Protein AF-A0A9P0YH44-F1 (afdb_monomer)

Secondary structure (DSSP, 8-state):
--HHHHHHHHHHHHHHHHHHHHHHHHTTHHHHHHHHHHTS-TT--SHHHHHHHHHHHHHHHHHHHSTT-HHHHHHHHHHHHHHHHHHHHHHHHS-HHHHHHHHHHHIIIIIIIHHHHHHHHHHH--HHHHHHHHHHHHHHHHHHTTHHHHHHHHHHHHHT--TTS-HHHHHHHHHHHHHHHHHHHHTT-HHHHHHHHHHHHHHHHHHHHHHHHHHHHHHHHHHHHS---------SSSTTSSSS------

Sequence (250 aa):
MNFLNAQLLAIIFGSLGNVVAFMVFLVPLSTFHKIYKRKSSEGFQFVPYVVALFSAQLLLYYGLIKTNAVLIISINAIGCVIEIAYIFVFWFYATKKEKVKLLAFVALLNVIAFGLVVVSTLFASRGAKRVVLVGWMCAVVNVLVFAAPLSIMRKVIKTKSVEFMPLDLSLCLILCATTWFLYGLCVNDKFIAVPNVVGFAFGIAQICLYLKYKESKKESDNDRKSPKGEKNEGLQICDQVASHDNSHNN

Structure (mmCIF, N/CA/C/O backbone):
data_AF-A0A9P0YH44-F1
#
_entry.id   AF-A0A9P0YH44-F1
#
loop_
_atom_site.group_PDB
_atom_site.id
_atom_site.type_symbol
_atom_site.label_atom_id
_atom_site.label_alt_id
_atom_site.label_comp_id
_atom_site.label_asym_id
_atom_site.label_entity_id
_atom_site.label_seq_id
_atom_site.pdbx_PDB_ins_code
_atom_site.Cartn_x
_atom_site.Cartn_y
_atom_site.Cartn_z
_atom_site.occupancy
_atom_site.B_iso_or_equiv
_atom_site.auth_seq_id
_atom_site.auth_comp_id
_atom_site.auth_asym_id
_atom_site.auth_atom_id
_atom_site.pdbx_PDB_model_num
ATOM 1 N N . MET A 1 1 ? 0.453 3.344 -32.010 1.00 56.22 1 MET A N 1
ATOM 2 C CA . MET A 1 1 ? 0.606 4.506 -31.104 1.00 56.22 1 MET A CA 1
ATOM 3 C C . MET A 1 1 ? 2.036 5.000 -31.205 1.00 56.22 1 MET A C 1
ATOM 5 O O . MET A 1 1 ? 2.938 4.194 -31.025 1.00 56.22 1 MET A O 1
ATOM 9 N N . ASN A 1 2 ? 2.250 6.280 -31.515 1.00 75.31 2 ASN A N 1
ATOM 10 C CA . ASN A 1 2 ? 3.597 6.857 -31.537 1.00 75.31 2 ASN A CA 1
ATOM 11 C C . ASN A 1 2 ? 4.196 6.821 -30.123 1.00 75.31 2 ASN A C 1
ATOM 13 O O . ASN A 1 2 ? 3.478 7.045 -29.148 1.00 75.31 2 ASN A O 1
ATOM 17 N N . PHE A 1 3 ? 5.497 6.550 -30.013 1.00 71.19 3 PHE A N 1
ATOM 18 C CA . PHE A 1 3 ? 6.222 6.448 -28.738 1.00 71.19 3 PHE A CA 1
ATOM 19 C C . PHE A 1 3 ? 5.986 7.660 -27.817 1.00 71.19 3 PHE A C 1
ATOM 21 O O . PHE A 1 3 ? 5.732 7.499 -26.625 1.00 71.19 3 PHE A O 1
ATOM 28 N N . LEU A 1 4 ? 5.945 8.863 -28.400 1.00 75.25 4 LEU A N 1
ATOM 29 C CA . LEU A 1 4 ? 5.662 10.119 -27.698 1.00 75.25 4 LEU A CA 1
ATOM 30 C C . LEU A 1 4 ? 4.276 10.132 -27.026 1.00 75.25 4 LEU A C 1
ATOM 32 O O . LEU A 1 4 ? 4.130 10.596 -25.897 1.00 75.25 4 LEU A O 1
ATOM 36 N N . ASN A 1 5 ? 3.265 9.557 -27.684 1.00 86.50 5 ASN A N 1
ATOM 37 C CA . ASN A 1 5 ? 1.901 9.501 -27.157 1.00 86.50 5 ASN A CA 1
ATOM 38 C C . ASN A 1 5 ? 1.808 8.532 -25.973 1.00 86.50 5 ASN A C 1
ATOM 40 O O . ASN A 1 5 ? 1.112 8.817 -25.005 1.00 86.50 5 ASN A O 1
ATOM 44 N N . ALA A 1 6 ? 2.525 7.404 -26.019 1.00 87.12 6 ALA A N 1
ATOM 45 C CA . ALA A 1 6 ? 2.557 6.449 -24.910 1.00 87.12 6 ALA A CA 1
ATOM 46 C C . ALA A 1 6 ? 3.229 7.044 -23.661 1.00 87.12 6 ALA A C 1
ATOM 48 O O . ALA A 1 6 ? 2.735 6.859 -22.551 1.00 87.12 6 ALA A O 1
ATOM 49 N N . GLN A 1 7 ? 4.310 7.809 -23.834 1.00 89.25 7 GLN A N 1
ATOM 50 C CA . GLN A 1 7 ? 4.971 8.506 -22.728 1.00 89.25 7 GLN A CA 1
ATOM 51 C C . GLN A 1 7 ? 4.095 9.607 -22.126 1.00 89.25 7 GLN A C 1
ATOM 53 O O . GLN A 1 7 ? 3.977 9.690 -20.904 1.00 89.25 7 GLN A O 1
ATOM 58 N N . LEU A 1 8 ? 3.436 10.416 -22.962 1.00 93.94 8 LEU A N 1
ATOM 59 C CA . LEU A 1 8 ? 2.507 11.441 -22.488 1.00 93.94 8 LEU A CA 1
ATOM 60 C C . LEU A 1 8 ? 1.353 10.818 -21.690 1.00 93.94 8 LEU A C 1
ATOM 62 O O . LEU A 1 8 ? 1.048 11.268 -20.588 1.00 93.94 8 LEU A O 1
ATOM 66 N N . LEU A 1 9 ? 0.756 9.741 -22.204 1.00 94.81 9 LEU A N 1
ATOM 67 C CA . LEU A 1 9 ? -0.301 9.010 -21.505 1.00 94.81 9 LEU A CA 1
ATOM 68 C C . LEU A 1 9 ? 0.198 8.393 -20.193 1.00 94.81 9 LEU A C 1
ATOM 70 O O . LEU A 1 9 ? -0.508 8.466 -19.191 1.00 94.81 9 LEU A O 1
ATOM 74 N N . ALA A 1 10 ? 1.423 7.859 -20.153 1.00 95.38 10 ALA A N 1
ATOM 75 C CA . ALA A 1 10 ? 2.027 7.382 -18.910 1.00 95.38 10 ALA A CA 1
ATOM 76 C C . ALA A 1 10 ? 2.156 8.505 -17.868 1.00 95.38 10 ALA A C 1
ATOM 78 O O . ALA A 1 10 ? 1.851 8.289 -16.697 1.00 95.38 10 ALA A O 1
ATOM 79 N N . ILE A 1 11 ? 2.555 9.714 -18.272 1.00 96.19 11 ILE A N 1
ATOM 80 C CA . ILE A 1 11 ? 2.639 10.863 -17.360 1.00 96.19 11 ILE A CA 1
ATOM 81 C C . ILE A 1 11 ? 1.248 11.256 -16.857 1.00 96.19 11 ILE A C 1
ATOM 83 O O . ILE A 1 11 ? 1.081 11.453 -15.655 1.00 96.19 11 ILE A O 1
ATOM 87 N N . ILE A 1 12 ? 0.247 11.317 -17.740 1.00 97.12 12 ILE A N 1
ATOM 88 C CA . ILE A 1 12 ? -1.134 11.671 -17.382 1.00 97.12 12 ILE A CA 1
ATOM 89 C C . ILE A 1 12 ? -1.707 10.652 -16.393 1.00 97.12 12 ILE A C 1
ATOM 91 O O . ILE A 1 12 ? -2.120 11.020 -15.292 1.00 97.12 12 ILE A O 1
ATOM 95 N N . PHE A 1 13 ? -1.698 9.365 -16.751 1.00 97.56 13 PHE A N 1
ATOM 96 C CA . PHE A 1 13 ? -2.275 8.316 -15.913 1.00 97.56 13 PHE A CA 1
ATOM 97 C C . PHE A 1 13 ? -1.490 8.102 -14.625 1.00 97.56 13 PHE A C 1
ATOM 99 O O . PHE A 1 13 ? -2.101 7.913 -13.579 1.00 97.56 13 PHE A O 1
ATOM 106 N N . GLY A 1 14 ? -0.158 8.177 -14.664 1.00 97.06 14 GLY A N 1
ATOM 107 C CA . GLY A 1 14 ? 0.657 8.042 -13.461 1.00 97.06 14 GLY A CA 1
ATOM 108 C C . GLY A 1 14 ? 0.503 9.234 -12.510 1.00 97.06 14 GLY A C 1
ATOM 109 O O . GLY A 1 14 ? 0.451 9.034 -11.298 1.00 97.06 14 GLY A O 1
ATOM 110 N N . SER A 1 15 ? 0.349 10.458 -13.029 1.00 97.94 15 SER A N 1
ATOM 111 C CA . SER A 1 15 ? 0.052 11.645 -12.209 1.00 97.94 15 SER A CA 1
ATOM 112 C C . SER A 1 15 ? -1.338 11.558 -11.583 1.00 97.94 15 SER A C 1
ATOM 114 O O . SER A 1 15 ? -1.487 11.756 -10.378 1.00 97.94 15 SER A O 1
ATOM 116 N N . LEU A 1 16 ? -2.353 11.187 -12.369 1.00 97.69 16 LEU A N 1
ATOM 117 C CA . LEU A 1 16 ? -3.707 10.985 -11.854 1.00 97.69 16 LEU A CA 1
ATOM 118 C C . LEU A 1 16 ? -3.742 9.854 -10.816 1.00 97.69 16 LEU A C 1
ATOM 120 O O . LEU A 1 16 ? -4.344 10.008 -9.755 1.00 97.69 16 LEU A O 1
ATOM 124 N N . GLY A 1 17 ? -3.030 8.757 -11.078 1.00 97.50 17 GLY A N 1
ATOM 125 C CA . GLY A 1 17 ? -2.868 7.644 -10.146 1.00 97.50 17 GLY A CA 1
ATOM 126 C C . GLY A 1 17 ? -2.193 8.057 -8.840 1.00 97.50 17 GLY A C 1
ATOM 127 O O . GLY A 1 17 ? -2.614 7.599 -7.782 1.00 97.50 17 GLY A O 1
ATOM 128 N N . ASN A 1 18 ? -1.209 8.963 -8.878 1.00 98.38 18 ASN A N 1
ATOM 129 C CA . ASN A 1 18 ? -0.604 9.549 -7.675 1.00 98.38 18 ASN A CA 1
ATOM 130 C C . ASN A 1 18 ? -1.632 10.354 -6.863 1.00 98.38 18 ASN A C 1
ATOM 132 O O . ASN A 1 18 ? -1.750 10.146 -5.657 1.00 98.38 18 ASN A O 1
ATOM 136 N N . VAL A 1 19 ? -2.403 11.235 -7.511 1.00 97.94 19 VAL A N 1
ATOM 137 C CA . VAL A 1 19 ? -3.420 12.064 -6.838 1.00 97.94 19 VAL A CA 1
ATOM 138 C C . VAL A 1 19 ? -4.487 11.195 -6.172 1.00 97.94 19 VAL A C 1
ATOM 140 O O . VAL A 1 19 ? -4.777 11.368 -4.989 1.00 97.94 19 VAL A O 1
ATOM 143 N N . VAL A 1 20 ? -5.051 10.231 -6.904 1.00 96.81 20 VAL A N 1
ATOM 144 C CA . VAL A 1 20 ? -6.114 9.367 -6.372 1.00 96.81 20 VAL A CA 1
ATOM 145 C C . VAL A 1 20 ? -5.575 8.446 -5.277 1.00 96.81 20 VAL A C 1
ATOM 147 O O . VAL A 1 20 ? -6.207 8.310 -4.232 1.00 96.81 20 VAL A O 1
ATOM 150 N N . ALA A 1 21 ? -4.393 7.850 -5.458 1.00 97.19 21 ALA A N 1
ATOM 151 C CA . ALA A 1 21 ? -3.782 7.014 -4.427 1.00 97.19 21 ALA A CA 1
ATOM 152 C C . ALA A 1 21 ? -3.468 7.810 -3.152 1.00 97.19 21 ALA A C 1
ATOM 154 O O . ALA A 1 21 ? -3.699 7.307 -2.056 1.00 97.19 21 ALA A O 1
ATOM 155 N N . PHE A 1 22 ? -3.021 9.064 -3.271 1.00 97.31 22 PHE A N 1
ATOM 156 C CA . PHE A 1 22 ? -2.830 9.944 -2.119 1.00 97.31 22 PHE A CA 1
ATOM 157 C C . PHE A 1 22 ? -4.141 10.159 -1.355 1.00 97.31 22 PHE A C 1
ATOM 159 O O . PHE A 1 22 ? -4.171 10.015 -0.136 1.00 97.31 22 PHE A O 1
ATOM 166 N N . MET A 1 23 ? -5.249 10.412 -2.059 1.00 95.00 23 MET A N 1
ATOM 167 C CA . MET A 1 23 ? -6.568 10.502 -1.423 1.00 95.00 23 MET A CA 1
ATOM 168 C C . MET A 1 23 ? -6.962 9.195 -0.724 1.00 95.00 23 MET A C 1
ATOM 170 O O . MET A 1 23 ? -7.480 9.241 0.390 1.00 95.00 23 MET A O 1
ATOM 174 N N . VAL A 1 24 ? -6.682 8.036 -1.332 1.00 93.88 24 VAL A N 1
ATOM 175 C CA . VAL A 1 24 ? -6.923 6.718 -0.716 1.00 93.88 24 VAL A CA 1
ATOM 176 C C . VAL A 1 24 ? -6.091 6.539 0.558 1.00 93.88 24 VAL A C 1
ATOM 178 O O . VAL A 1 24 ? -6.634 6.094 1.568 1.00 93.88 24 VAL A O 1
ATOM 181 N N . PHE A 1 25 ? -4.819 6.950 0.563 1.00 95.19 25 PHE A N 1
ATOM 182 C CA . PHE A 1 25 ? -3.981 6.935 1.767 1.00 95.19 25 PHE A CA 1
ATOM 183 C C . PHE A 1 25 ? -4.522 7.833 2.884 1.00 95.19 25 PHE A C 1
ATOM 185 O O . PHE A 1 25 ? -4.294 7.536 4.049 1.00 95.19 25 PHE A O 1
ATOM 192 N N . LEU A 1 26 ? -5.266 8.896 2.568 1.00 95.06 26 LEU A N 1
ATOM 193 C CA . LEU A 1 26 ? -5.875 9.776 3.571 1.00 95.06 26 LEU A CA 1
ATOM 194 C C . LEU A 1 26 ? -7.202 9.252 4.140 1.00 95.06 26 LEU A C 1
ATOM 196 O O . LEU A 1 26 ? -7.695 9.798 5.128 1.00 95.06 26 LEU A O 1
ATOM 200 N N . VAL A 1 27 ? -7.788 8.192 3.578 1.00 92.38 27 VAL A N 1
ATOM 201 C CA . VAL A 1 27 ? -9.069 7.626 4.048 1.00 92.38 27 VAL A CA 1
ATOM 202 C C . VAL A 1 27 ? -9.047 7.280 5.549 1.00 92.38 27 VAL A C 1
ATOM 204 O O . VAL A 1 27 ? -9.990 7.653 6.262 1.00 92.38 27 VAL A O 1
ATOM 207 N N . PRO A 1 28 ? -7.990 6.644 6.098 1.00 92.88 28 PRO A N 1
ATOM 208 C CA . PRO A 1 28 ? -7.917 6.334 7.524 1.00 92.88 28 PRO A CA 1
ATOM 209 C C . PRO A 1 28 ? -7.729 7.551 8.435 1.00 92.88 28 PRO A C 1
ATOM 211 O O . PRO A 1 28 ? -7.843 7.407 9.654 1.00 92.88 28 PRO A O 1
ATOM 214 N N . LEU A 1 29 ? -7.487 8.755 7.900 1.00 93.81 29 LEU A N 1
ATOM 215 C CA . LEU A 1 29 ? -7.274 9.962 8.705 1.00 93.81 29 LEU A CA 1
ATOM 216 C C . LEU A 1 29 ? -8.447 10.227 9.656 1.00 93.81 29 LEU A C 1
ATOM 218 O O . LEU A 1 29 ? -8.240 10.598 10.810 1.00 93.81 29 LEU A O 1
ATOM 222 N N . SER A 1 30 ? -9.678 9.970 9.209 1.00 91.50 30 SER A N 1
ATOM 223 C CA . SER A 1 30 ? -10.878 10.097 10.045 1.00 91.50 30 SER A CA 1
ATOM 224 C C . SER A 1 30 ? -10.863 9.142 11.250 1.00 91.50 30 SER A C 1
ATOM 226 O O . SER A 1 30 ? -11.241 9.531 12.358 1.00 91.50 30 SER A O 1
ATOM 228 N N . THR A 1 31 ? -10.371 7.915 11.062 1.00 92.44 31 THR A N 1
ATOM 229 C CA . THR A 1 31 ? -10.174 6.913 12.118 1.00 92.44 31 THR A CA 1
ATOM 230 C C . THR A 1 31 ? -9.079 7.348 13.086 1.00 92.44 31 THR A C 1
ATOM 232 O O . THR A 1 31 ? -9.286 7.352 14.299 1.00 92.44 31 THR A O 1
ATOM 235 N N . PHE A 1 32 ? -7.934 7.797 12.576 1.00 94.12 32 PHE A N 1
ATOM 236 C CA . PHE A 1 32 ? -6.818 8.235 13.416 1.00 94.12 32 PHE A CA 1
ATOM 237 C C . PHE A 1 32 ? -7.094 9.521 14.182 1.00 94.12 32 PHE A C 1
ATOM 239 O O . PHE A 1 32 ? -6.658 9.670 15.323 1.00 94.12 32 PHE A O 1
ATOM 246 N N . HIS A 1 33 ? -7.893 10.417 13.613 1.00 93.56 33 HIS A N 1
ATOM 247 C CA . HIS A 1 33 ? -8.388 11.582 14.326 1.00 93.56 33 HIS A CA 1
ATOM 248 C C . HIS A 1 33 ? -9.268 11.183 15.526 1.00 93.56 33 HIS A C 1
ATOM 250 O O . HIS A 1 33 ? -9.157 11.791 16.593 1.00 93.56 33 HIS A O 1
ATOM 256 N N . LYS A 1 34 ? -10.086 10.122 15.408 1.00 93.25 34 LYS A N 1
ATOM 257 C CA . LYS A 1 34 ? -10.841 9.565 16.548 1.00 93.25 34 LYS A CA 1
ATOM 258 C C . LYS A 1 34 ? -9.909 8.983 17.610 1.00 93.25 34 LYS A C 1
ATOM 260 O O . LYS A 1 34 ? -10.072 9.331 18.776 1.00 93.25 34 LYS A O 1
ATOM 265 N N . ILE A 1 35 ? -8.911 8.186 17.215 1.00 94.38 35 ILE A N 1
ATOM 266 C CA . ILE A 1 35 ? -7.890 7.636 18.131 1.00 94.38 35 ILE A CA 1
ATOM 267 C C . ILE A 1 35 ? -7.197 8.770 18.901 1.00 94.38 35 ILE A C 1
ATOM 269 O O . ILE A 1 35 ? -7.116 8.744 20.129 1.00 94.38 35 ILE A O 1
ATOM 273 N N . TYR A 1 36 ? -6.770 9.819 18.192 1.00 93.62 36 TYR A N 1
ATOM 274 C CA . TYR A 1 36 ? -6.119 10.981 18.792 1.00 93.62 36 TYR A CA 1
ATOM 275 C C . TYR A 1 36 ? -7.018 11.728 19.786 1.00 93.62 36 TYR A C 1
ATOM 277 O O . TYR A 1 36 ? -6.547 12.115 20.859 1.00 93.62 36 TYR A O 1
ATOM 285 N N . LYS A 1 37 ? -8.297 11.948 19.446 1.00 94.75 37 LYS A N 1
ATOM 286 C CA . LYS A 1 37 ? -9.254 12.640 20.324 1.00 94.75 37 LYS A CA 1
ATOM 287 C C . LYS A 1 37 ? -9.627 11.814 21.552 1.00 94.75 37 LYS A C 1
ATOM 289 O O . LYS A 1 37 ? -9.760 12.376 22.632 1.00 94.75 37 LYS A O 1
ATOM 294 N N . ARG A 1 38 ? -9.798 10.501 21.392 1.00 93.12 38 ARG A N 1
ATOM 295 C CA . ARG A 1 38 ? -10.188 9.583 22.474 1.00 93.12 38 ARG A CA 1
ATOM 296 C C . ARG A 1 38 ? -9.016 9.124 23.332 1.00 93.12 38 ARG A C 1
ATOM 298 O O . ARG A 1 38 ? -9.245 8.573 24.400 1.00 93.12 38 ARG A O 1
ATOM 305 N N . LYS A 1 39 ? -7.778 9.366 22.886 1.00 93.12 39 LYS A N 1
ATOM 306 C CA . LYS A 1 39 ? -6.546 8.945 23.571 1.00 93.12 39 LYS A CA 1
ATOM 307 C C . LYS A 1 39 ? -6.500 7.427 23.813 1.00 93.12 39 LYS A C 1
ATOM 309 O O . LYS A 1 39 ? -5.904 6.968 24.780 1.00 93.12 39 LYS A O 1
ATOM 314 N N . SER A 1 40 ? -7.129 6.665 22.920 1.00 91.12 40 SER A N 1
ATOM 315 C CA . SER A 1 40 ? -7.299 5.213 22.996 1.00 91.12 40 SER A CA 1
ATOM 316 C C . SER A 1 40 ? -7.373 4.630 21.586 1.00 91.12 40 SER A C 1
ATOM 318 O O . SER A 1 40 ? -7.879 5.282 20.670 1.00 91.12 40 SER A O 1
ATOM 320 N N . SER A 1 41 ? -6.893 3.398 21.408 1.00 85.69 41 SER A N 1
ATOM 321 C CA . SER A 1 41 ? -7.027 2.641 20.158 1.00 85.69 41 SER A CA 1
ATOM 322 C C . SER A 1 41 ? -8.476 2.259 19.835 1.00 85.69 41 SER A C 1
ATOM 324 O O . SER A 1 41 ? -8.733 1.880 18.699 1.00 85.69 41 SER A O 1
ATOM 326 N N . GLU A 1 42 ? -9.420 2.355 20.784 1.00 83.06 42 GLU A N 1
ATOM 327 C CA . GLU A 1 42 ? -10.865 2.094 20.589 1.00 83.06 42 GLU A CA 1
ATOM 328 C C . GLU A 1 42 ? -11.174 0.728 19.923 1.00 83.06 42 GLU A C 1
ATOM 330 O O . GLU A 1 42 ? -12.203 0.548 19.276 1.00 83.06 42 GLU A O 1
ATOM 335 N N . GLY A 1 43 ? -10.266 -0.250 20.035 1.00 83.62 43 GLY A N 1
ATOM 336 C CA . GLY A 1 43 ? -10.384 -1.549 19.360 1.00 83.62 43 GLY A CA 1
ATOM 337 C C . GLY A 1 43 ? -10.139 -1.522 17.841 1.00 83.62 43 GLY A C 1
ATOM 338 O O . GLY A 1 43 ? -10.298 -2.554 17.176 1.00 83.62 43 GLY A O 1
ATOM 339 N N . PHE A 1 44 ? -9.727 -0.381 17.273 1.00 89.44 44 PHE A N 1
ATOM 340 C CA . PHE A 1 44 ? -9.278 -0.300 15.883 1.00 89.44 44 PHE A CA 1
ATOM 341 C C . PHE A 1 44 ? -8.080 -1.226 15.647 1.00 89.44 44 PHE A C 1
ATOM 343 O O . PHE A 1 44 ? -7.231 -1.436 16.510 1.00 89.44 44 PHE A O 1
ATOM 350 N N . GLN A 1 45 ? -8.010 -1.796 14.447 1.00 91.50 45 GLN A N 1
ATOM 351 C CA . GLN A 1 45 ? -6.969 -2.754 14.086 1.00 91.50 45 GLN A CA 1
ATOM 352 C C . GLN A 1 45 ? -5.782 -2.038 13.444 1.00 91.50 45 GLN A C 1
ATOM 354 O O . GLN A 1 45 ? -5.971 -1.240 12.530 1.00 91.50 45 GLN A O 1
ATOM 359 N N . PHE A 1 46 ? -4.560 -2.367 13.870 1.00 94.50 46 PHE A N 1
ATOM 360 C CA . PHE A 1 46 ? -3.338 -1.809 13.278 1.00 94.50 46 PHE A CA 1
ATOM 361 C C . PHE A 1 46 ? -2.860 -2.560 12.024 1.00 94.50 46 PHE A C 1
ATOM 363 O O . PHE A 1 46 ? -2.068 -2.034 11.247 1.00 94.50 46 PHE A O 1
ATOM 370 N N . VAL A 1 47 ? -3.311 -3.807 11.842 1.00 95.56 47 VAL A N 1
ATOM 371 C CA . VAL A 1 47 ? -2.823 -4.725 10.798 1.00 95.56 47 VAL A CA 1
ATOM 372 C C . VAL A 1 47 ? -2.904 -4.133 9.383 1.00 95.56 47 VAL A C 1
ATOM 374 O O . VAL A 1 47 ? -1.915 -4.268 8.663 1.00 95.56 47 VAL A O 1
ATOM 377 N N . PRO A 1 48 ? -3.992 -3.444 8.970 1.00 94.31 48 PRO A N 1
ATOM 378 C CA . PRO A 1 48 ? -4.069 -2.855 7.633 1.00 94.31 48 PRO A CA 1
ATOM 379 C C . PRO A 1 48 ? -2.922 -1.884 7.329 1.00 94.31 48 PRO A C 1
ATOM 381 O O . PRO A 1 48 ? -2.379 -1.933 6.233 1.00 94.31 48 PRO A O 1
ATOM 384 N N . TYR A 1 49 ? -2.502 -1.080 8.310 1.00 96.62 49 TYR A N 1
ATOM 385 C CA . TYR A 1 49 ? -1.446 -0.072 8.146 1.00 96.62 49 TYR A CA 1
ATOM 386 C C . TYR A 1 49 ? -0.055 -0.708 8.054 1.00 96.62 49 TYR A C 1
ATOM 388 O O . TYR A 1 49 ? 0.774 -0.321 7.238 1.00 96.62 49 TYR A O 1
ATOM 396 N N . VAL A 1 50 ? 0.190 -1.762 8.841 1.00 98.12 50 VAL A N 1
ATOM 397 C CA . VAL A 1 50 ? 1.447 -2.531 8.785 1.00 98.12 50 VAL A CA 1
ATOM 398 C C . VAL A 1 50 ? 1.597 -3.256 7.444 1.00 98.12 50 VAL A C 1
ATOM 400 O O . VAL A 1 50 ? 2.701 -3.322 6.906 1.00 98.12 50 VAL A O 1
ATOM 403 N N . VAL A 1 51 ? 0.501 -3.800 6.907 1.00 97.38 51 VAL A N 1
ATOM 404 C CA . VAL A 1 51 ? 0.481 -4.474 5.600 1.00 97.38 51 VA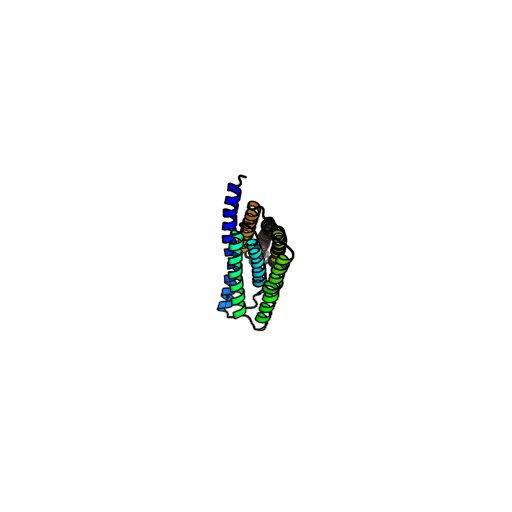L A CA 1
ATOM 405 C C . VAL A 1 51 ? 0.594 -3.464 4.455 1.00 97.38 51 VAL A C 1
ATOM 407 O O . VAL A 1 51 ? 1.331 -3.714 3.503 1.00 97.38 51 VAL A O 1
ATOM 410 N N . ALA A 1 52 ? -0.086 -2.318 4.549 1.00 96.94 52 ALA A N 1
ATOM 411 C CA . ALA A 1 52 ? 0.014 -1.241 3.568 1.00 96.94 52 ALA A CA 1
ATOM 412 C C . ALA A 1 52 ? 1.439 -0.671 3.496 1.00 96.94 52 ALA A C 1
ATOM 414 O O . ALA A 1 52 ? 1.969 -0.527 2.395 1.00 96.94 52 ALA A O 1
ATOM 415 N N . LEU A 1 53 ? 2.095 -0.454 4.645 1.00 98.44 53 LEU A N 1
ATOM 416 C CA . LEU A 1 53 ? 3.503 -0.053 4.697 1.00 98.44 53 LEU A CA 1
ATOM 417 C C . LEU A 1 53 ? 4.402 -1.072 3.989 1.00 98.44 53 LEU A C 1
ATOM 419 O O . LEU A 1 53 ? 5.215 -0.684 3.156 1.00 98.44 53 LEU A O 1
ATOM 423 N N . PHE A 1 54 ? 4.214 -2.368 4.249 1.00 98.50 54 PHE A N 1
ATOM 424 C CA . PHE A 1 54 ? 5.016 -3.420 3.620 1.00 98.50 54 PHE A CA 1
ATOM 425 C C . PHE A 1 54 ? 4.828 -3.445 2.096 1.00 98.50 54 PHE A C 1
ATOM 427 O O . PHE A 1 54 ? 5.795 -3.546 1.338 1.00 98.50 54 PHE A O 1
ATOM 434 N N . SER A 1 55 ? 3.584 -3.295 1.634 1.00 97.94 55 SER A N 1
ATOM 435 C CA . SER A 1 55 ? 3.258 -3.193 0.209 1.00 97.94 55 SER A CA 1
ATOM 436 C C . SER A 1 55 ? 3.923 -1.972 -0.438 1.00 97.94 55 SER A C 1
ATOM 438 O O . SER A 1 55 ? 4.531 -2.090 -1.504 1.00 97.94 55 SER A O 1
ATOM 440 N N . ALA A 1 56 ? 3.866 -0.814 0.228 1.00 98.31 56 ALA A N 1
ATOM 441 C CA . ALA A 1 56 ? 4.492 0.420 -0.238 1.00 98.31 56 ALA A CA 1
ATOM 442 C C . ALA A 1 56 ? 6.026 0.316 -0.257 1.00 98.31 56 ALA A C 1
ATOM 444 O O . ALA A 1 56 ? 6.651 0.726 -1.232 1.00 98.31 56 ALA A O 1
ATOM 445 N N . GLN A 1 57 ? 6.648 -0.301 0.752 1.00 98.56 57 GLN A N 1
ATOM 446 C CA . GLN A 1 57 ? 8.092 -0.559 0.785 1.00 98.56 57 GLN A CA 1
ATOM 447 C C . GLN A 1 57 ? 8.545 -1.439 -0.386 1.00 98.56 57 GLN A C 1
ATOM 449 O O . GLN A 1 57 ? 9.554 -1.139 -1.026 1.00 98.56 57 GLN A O 1
ATOM 454 N N . LEU A 1 58 ? 7.800 -2.504 -0.702 1.00 98.44 58 LEU A N 1
ATOM 455 C CA . LEU A 1 58 ? 8.104 -3.378 -1.836 1.00 98.44 58 LEU A CA 1
ATOM 456 C C . LEU A 1 58 ? 7.991 -2.644 -3.174 1.00 98.44 58 LEU A C 1
ATOM 458 O O . LEU A 1 58 ? 8.905 -2.737 -3.993 1.00 98.44 58 LEU A O 1
ATOM 462 N N . LEU A 1 59 ? 6.920 -1.877 -3.388 1.00 98.31 59 LEU A N 1
ATOM 463 C CA . LEU A 1 59 ? 6.745 -1.084 -4.608 1.00 98.31 59 LEU A CA 1
ATOM 464 C C . LEU A 1 59 ? 7.761 0.061 -4.719 1.00 98.31 59 LEU A C 1
ATOM 466 O O . LEU A 1 59 ? 8.217 0.370 -5.820 1.00 98.31 59 LEU A O 1
ATOM 470 N N . LEU A 1 60 ? 8.158 0.660 -3.595 1.00 98.44 60 LEU A N 1
ATOM 471 C CA . LEU A 1 60 ? 9.232 1.646 -3.547 1.00 98.44 60 LEU A CA 1
ATOM 472 C C . LEU A 1 60 ? 10.566 1.002 -3.930 1.00 98.44 60 LEU A C 1
ATOM 474 O O . LEU A 1 60 ? 11.271 1.528 -4.788 1.00 98.44 60 LEU A O 1
ATOM 478 N N . TYR A 1 61 ? 10.890 -0.163 -3.362 1.00 98.44 61 TYR A N 1
ATOM 479 C CA . TYR A 1 61 ? 12.084 -0.918 -3.734 1.00 98.44 61 TYR A CA 1
ATOM 480 C C . TYR A 1 61 ? 12.071 -1.289 -5.220 1.00 98.44 61 TYR A C 1
ATOM 482 O O . TYR A 1 61 ? 13.053 -1.037 -5.917 1.00 98.44 61 TYR A O 1
ATOM 490 N N . TYR A 1 62 ? 10.945 -1.807 -5.719 1.00 98.38 62 TYR A N 1
ATOM 491 C CA . TYR A 1 62 ? 10.727 -2.101 -7.133 1.00 98.38 62 TYR A CA 1
ATOM 492 C C . TYR A 1 62 ? 10.984 -0.879 -8.020 1.00 98.38 62 TYR A C 1
ATOM 494 O O . TYR A 1 62 ? 11.737 -0.972 -8.988 1.00 98.38 62 TYR A O 1
ATOM 502 N N . GLY A 1 63 ? 10.405 0.271 -7.665 1.00 97.62 63 GLY A N 1
ATOM 503 C CA . GLY A 1 63 ? 10.605 1.530 -8.371 1.00 97.62 63 GLY A CA 1
ATOM 504 C C . GLY A 1 63 ? 12.068 1.971 -8.371 1.00 97.62 63 GLY A C 1
ATOM 505 O O . GLY A 1 63 ? 12.584 2.333 -9.419 1.00 97.62 63 GLY A O 1
ATOM 506 N N . LEU A 1 64 ? 12.765 1.877 -7.236 1.00 97.12 64 LEU A N 1
ATOM 507 C CA . LEU A 1 64 ? 14.172 2.281 -7.111 1.00 97.12 64 LEU A CA 1
ATOM 508 C C . LEU A 1 64 ? 15.125 1.427 -7.956 1.00 97.12 64 LEU A C 1
ATOM 510 O O . LEU A 1 64 ? 16.119 1.937 -8.468 1.00 97.12 64 LEU A O 1
ATOM 514 N N . ILE A 1 65 ? 14.851 0.128 -8.104 1.00 96.50 65 ILE A N 1
ATOM 515 C CA . ILE A 1 65 ? 15.683 -0.754 -8.939 1.00 96.50 65 ILE A CA 1
ATOM 516 C C . ILE A 1 65 ? 15.277 -0.740 -10.416 1.00 96.50 65 ILE A C 1
ATOM 518 O O . ILE A 1 65 ? 16.046 -1.214 -11.257 1.00 96.50 65 ILE A O 1
ATOM 522 N N . LYS A 1 66 ? 14.075 -0.250 -10.733 1.00 94.00 66 LYS A N 1
ATOM 523 C CA . LYS A 1 66 ? 13.559 -0.098 -12.093 1.00 94.00 66 LYS A CA 1
ATOM 524 C C . LYS A 1 66 ? 13.991 1.258 -12.659 1.00 94.00 66 LYS A C 1
ATOM 526 O O . LYS A 1 66 ? 13.878 2.297 -12.023 1.00 94.00 66 LYS A O 1
ATOM 531 N N . THR A 1 67 ? 14.443 1.275 -13.906 1.00 89.06 67 THR A N 1
ATOM 532 C CA . THR A 1 67 ? 14.752 2.524 -14.619 1.00 89.06 67 THR A CA 1
ATOM 533 C C . THR A 1 67 ? 13.476 3.322 -14.909 1.00 89.06 67 THR A C 1
ATOM 535 O O . THR A 1 67 ? 12.486 2.740 -15.356 1.00 89.06 67 THR A O 1
ATOM 538 N N . ASN A 1 68 ? 13.516 4.649 -14.744 1.00 89.31 68 ASN A N 1
ATOM 539 C CA . ASN A 1 68 ? 12.439 5.586 -15.115 1.00 89.31 68 ASN A CA 1
ATOM 540 C C . ASN A 1 68 ? 11.085 5.343 -14.414 1.00 89.31 68 ASN A C 1
ATOM 542 O O . ASN A 1 68 ? 10.025 5.468 -15.023 1.00 89.31 68 ASN A O 1
ATOM 546 N N . ALA A 1 69 ? 11.109 5.019 -13.120 1.00 94.81 69 ALA A N 1
ATOM 547 C CA . ALA A 1 69 ? 9.923 4.674 -12.330 1.00 94.81 69 ALA A CA 1
ATOM 548 C C . ALA A 1 69 ? 9.479 5.774 -11.342 1.00 94.81 69 ALA A C 1
ATOM 550 O O . ALA A 1 69 ? 8.872 5.471 -10.317 1.00 94.81 69 ALA A O 1
ATOM 551 N N . VAL A 1 70 ? 9.780 7.049 -11.624 1.00 96.75 70 VAL A N 1
ATOM 552 C CA . VAL A 1 70 ? 9.590 8.175 -10.681 1.00 96.75 70 VAL A CA 1
ATOM 553 C C . VAL A 1 70 ? 8.170 8.242 -10.115 1.00 96.75 70 VAL A C 1
ATOM 555 O O . VAL A 1 70 ? 8.020 8.432 -8.916 1.00 96.75 70 VAL A O 1
ATOM 558 N N . LEU A 1 71 ? 7.139 8.013 -10.937 1.00 97.69 71 LEU A N 1
ATOM 559 C CA . LEU A 1 71 ? 5.739 8.066 -10.492 1.00 97.69 71 LEU A CA 1
ATOM 560 C C . LEU A 1 71 ? 5.371 6.928 -9.526 1.00 97.69 71 LEU A C 1
ATOM 562 O O . LEU A 1 71 ? 4.537 7.126 -8.647 1.00 97.69 71 LEU A O 1
ATOM 566 N N . ILE A 1 72 ? 5.992 5.750 -9.665 1.00 97.94 72 ILE A N 1
ATOM 567 C CA . ILE A 1 72 ? 5.841 4.640 -8.710 1.00 97.94 72 ILE A CA 1
ATOM 568 C C . ILE A 1 72 ? 6.586 4.982 -7.415 1.00 97.94 72 ILE A C 1
ATOM 570 O O . ILE A 1 72 ? 6.053 4.781 -6.325 1.00 97.94 72 ILE A O 1
ATOM 574 N N . ILE A 1 73 ? 7.809 5.510 -7.529 1.00 98.44 73 ILE A N 1
ATOM 575 C CA . ILE A 1 73 ? 8.637 5.901 -6.382 1.00 98.44 73 ILE A CA 1
ATOM 576 C C . ILE A 1 73 ? 7.922 6.974 -5.554 1.00 98.44 73 ILE A C 1
ATOM 578 O O . ILE A 1 73 ? 7.814 6.818 -4.341 1.00 98.44 73 ILE A O 1
ATOM 582 N N . SER A 1 74 ? 7.402 8.028 -6.188 1.00 98.25 74 SER A N 1
ATOM 583 C CA . SER A 1 74 ? 6.784 9.167 -5.503 1.00 98.25 74 SER A CA 1
ATOM 584 C C . SER A 1 74 ? 5.609 8.744 -4.631 1.00 98.25 74 SER A C 1
ATOM 586 O O . SER A 1 74 ? 5.605 9.026 -3.433 1.00 98.25 74 SER A O 1
ATOM 588 N N . ILE A 1 75 ? 4.641 8.015 -5.195 1.00 98.31 75 ILE A N 1
ATOM 589 C CA . ILE A 1 75 ? 3.436 7.648 -4.450 1.00 98.31 75 ILE A CA 1
ATOM 590 C C . ILE A 1 75 ? 3.737 6.684 -3.305 1.00 98.31 75 ILE A C 1
ATOM 592 O O . ILE A 1 75 ? 3.157 6.809 -2.232 1.00 98.31 75 ILE A O 1
ATOM 596 N N . ASN A 1 76 ? 4.659 5.739 -3.507 1.00 98.44 76 ASN A N 1
ATOM 597 C CA . ASN A 1 76 ? 4.977 4.742 -2.488 1.00 98.44 76 ASN A CA 1
ATOM 598 C C . ASN A 1 76 ? 5.883 5.320 -1.400 1.00 98.44 76 ASN A C 1
ATOM 600 O O . ASN A 1 76 ? 5.740 4.945 -0.242 1.00 98.44 76 ASN A O 1
ATOM 604 N N . ALA A 1 77 ? 6.752 6.282 -1.724 1.00 98.69 77 ALA A N 1
ATOM 605 C CA . ALA A 1 77 ? 7.482 7.047 -0.717 1.00 98.69 77 ALA A CA 1
ATOM 606 C C . ALA A 1 77 ? 6.520 7.855 0.170 1.00 98.69 77 ALA A C 1
ATOM 608 O O . ALA A 1 77 ? 6.622 7.793 1.395 1.00 98.69 77 ALA A O 1
ATOM 609 N N . ILE A 1 78 ? 5.544 8.548 -0.431 1.00 98.44 78 ILE A N 1
ATOM 610 C CA . ILE A 1 78 ? 4.491 9.261 0.309 1.00 98.44 78 ILE A CA 1
ATOM 611 C C . ILE A 1 78 ? 3.668 8.280 1.155 1.00 98.44 78 ILE A C 1
ATOM 613 O O . ILE A 1 78 ? 3.459 8.524 2.342 1.00 98.44 78 ILE A O 1
ATOM 617 N N . GLY A 1 79 ? 3.253 7.153 0.574 1.00 98.25 79 GLY A N 1
ATOM 618 C CA . GLY A 1 79 ? 2.521 6.095 1.268 1.00 98.25 79 GLY A CA 1
ATOM 619 C C . GLY A 1 79 ? 3.276 5.571 2.488 1.00 98.25 79 GLY A C 1
ATOM 620 O O . GLY A 1 79 ? 2.714 5.526 3.577 1.00 98.25 79 GLY A O 1
ATOM 621 N N . CYS A 1 80 ? 4.573 5.277 2.353 1.00 98.69 80 CYS A N 1
ATOM 622 C CA . CYS A 1 80 ? 5.417 4.884 3.480 1.00 98.69 80 CYS A CA 1
ATOM 623 C C . CYS A 1 80 ? 5.398 5.927 4.605 1.00 98.69 80 CYS A C 1
ATOM 625 O O . CYS A 1 80 ? 5.234 5.564 5.766 1.00 98.69 80 CYS A O 1
ATOM 627 N N . VAL A 1 81 ? 5.534 7.217 4.281 1.00 98.69 81 VAL A N 1
ATOM 628 C CA . VAL A 1 81 ? 5.502 8.296 5.283 1.00 98.69 81 VAL A CA 1
ATOM 629 C C . VAL A 1 81 ? 4.147 8.353 5.996 1.00 98.69 81 VAL A C 1
ATOM 631 O O . VAL A 1 81 ? 4.110 8.431 7.225 1.00 98.69 81 VAL A O 1
ATOM 634 N N . ILE A 1 82 ? 3.041 8.274 5.251 1.00 98.44 82 ILE A N 1
ATOM 635 C CA . ILE A 1 82 ? 1.683 8.309 5.814 1.00 98.44 82 ILE A CA 1
ATOM 636 C C . ILE A 1 82 ? 1.431 7.093 6.715 1.00 98.44 82 ILE A C 1
ATOM 638 O O . ILE A 1 82 ? 0.982 7.254 7.850 1.00 98.44 82 ILE A O 1
ATOM 642 N N . GLU A 1 83 ? 1.762 5.887 6.256 1.00 98.25 83 GLU A N 1
ATOM 643 C CA . GLU A 1 83 ? 1.537 4.658 7.024 1.00 98.25 83 GLU A CA 1
ATOM 644 C C . GLU A 1 83 ? 2.422 4.592 8.276 1.00 98.25 83 GLU A C 1
ATOM 646 O O . GLU A 1 83 ? 1.960 4.177 9.341 1.00 98.25 83 GLU A O 1
ATOM 651 N N . ILE A 1 84 ? 3.668 5.078 8.207 1.00 98.56 84 ILE A N 1
ATOM 652 C CA . ILE A 1 84 ? 4.525 5.236 9.391 1.00 98.56 84 ILE A CA 1
ATOM 653 C C . ILE A 1 84 ? 3.886 6.207 10.389 1.00 98.56 84 ILE A C 1
ATOM 655 O O . ILE A 1 84 ? 3.855 5.914 11.586 1.00 98.56 84 ILE A O 1
ATOM 659 N N . ALA A 1 85 ? 3.338 7.334 9.924 1.00 98.25 85 ALA A N 1
ATOM 660 C CA . ALA A 1 85 ? 2.655 8.287 10.794 1.00 98.25 85 ALA A CA 1
ATOM 661 C C . ALA A 1 85 ? 1.423 7.657 11.473 1.00 98.25 85 ALA A C 1
ATOM 663 O O . ALA A 1 85 ? 1.238 7.811 12.682 1.00 98.25 85 ALA A O 1
ATOM 664 N N . TYR A 1 86 ? 0.618 6.888 10.739 1.00 98.00 86 TYR A N 1
ATOM 665 C CA . TYR A 1 86 ? -0.507 6.130 11.293 1.00 98.00 86 TYR A CA 1
ATOM 666 C C . TYR A 1 86 ? -0.068 5.101 12.332 1.00 98.00 86 TYR A C 1
ATOM 668 O O . TYR A 1 86 ? -0.596 5.078 13.447 1.00 98.00 86 TYR A O 1
ATOM 676 N N . ILE A 1 87 ? 0.944 4.295 12.023 1.00 98.06 87 ILE A N 1
ATOM 677 C CA . ILE A 1 87 ? 1.509 3.321 12.961 1.00 98.06 87 ILE A CA 1
ATOM 678 C C . ILE A 1 87 ? 2.015 4.016 14.230 1.00 98.06 87 ILE A C 1
ATOM 680 O O . ILE A 1 87 ? 1.752 3.535 15.333 1.00 98.06 87 ILE A O 1
ATOM 684 N N . PHE A 1 88 ? 2.684 5.162 14.097 1.00 97.50 88 PHE A N 1
ATOM 685 C CA . PHE A 1 88 ? 3.191 5.930 15.230 1.00 97.50 88 PHE A CA 1
ATOM 686 C C . PHE A 1 88 ? 2.063 6.460 16.123 1.00 97.50 88 PHE A C 1
ATOM 688 O O . PHE A 1 88 ? 2.095 6.269 17.342 1.00 97.50 88 PHE A O 1
ATOM 695 N N . VAL A 1 89 ? 1.025 7.062 15.533 1.00 96.62 89 VAL A N 1
ATOM 696 C CA . VAL A 1 89 ? -0.148 7.537 16.285 1.00 96.62 89 VAL A CA 1
ATOM 697 C C . VAL A 1 89 ? -0.856 6.370 16.977 1.00 96.62 89 VAL A C 1
ATOM 699 O O . VAL A 1 89 ? -1.188 6.483 18.159 1.00 96.62 89 VAL A O 1
ATOM 702 N N . PHE A 1 90 ? -1.047 5.234 16.293 1.00 96.56 90 PHE A N 1
ATOM 703 C CA . PHE A 1 90 ? -1.631 4.036 16.905 1.00 96.56 90 PHE A CA 1
ATOM 704 C C . PHE A 1 90 ? -0.798 3.585 18.103 1.00 96.56 90 PHE A C 1
ATOM 706 O O . PHE A 1 90 ? -1.322 3.404 19.199 1.00 96.56 90 PHE A O 1
ATOM 713 N N . TRP A 1 91 ? 0.513 3.433 17.909 1.00 96.62 91 TRP A N 1
ATOM 714 C CA . TRP A 1 91 ? 1.433 2.982 18.944 1.00 96.62 91 TRP A CA 1
ATOM 715 C C . TRP A 1 91 ? 1.417 3.895 20.169 1.00 96.62 91 TRP A C 1
ATOM 717 O O . TRP A 1 91 ? 1.497 3.407 21.296 1.00 96.62 91 TRP A O 1
ATOM 727 N N . PHE A 1 92 ? 1.279 5.208 19.987 1.00 96.31 92 PHE A N 1
ATOM 728 C CA . PHE A 1 92 ? 1.238 6.146 21.102 1.00 96.31 92 PHE A CA 1
ATOM 729 C C . PHE A 1 92 ? 0.013 5.909 22.004 1.00 96.31 92 PHE A C 1
ATOM 731 O O . PHE A 1 92 ? 0.171 5.798 23.223 1.00 96.31 92 PHE A O 1
ATOM 738 N N . TYR A 1 93 ? -1.172 5.731 21.411 1.00 95.94 93 TYR A N 1
ATOM 739 C CA . TYR A 1 93 ? -2.455 5.631 22.126 1.00 95.94 93 TYR A CA 1
ATOM 740 C C . TYR A 1 93 ? -2.946 4.203 22.416 1.00 95.94 93 TYR A C 1
ATOM 742 O O . TYR A 1 93 ? -3.932 4.028 23.127 1.00 95.94 93 TYR A O 1
ATOM 750 N N . ALA A 1 94 ? -2.284 3.176 21.886 1.00 94.94 94 ALA A N 1
ATOM 751 C CA 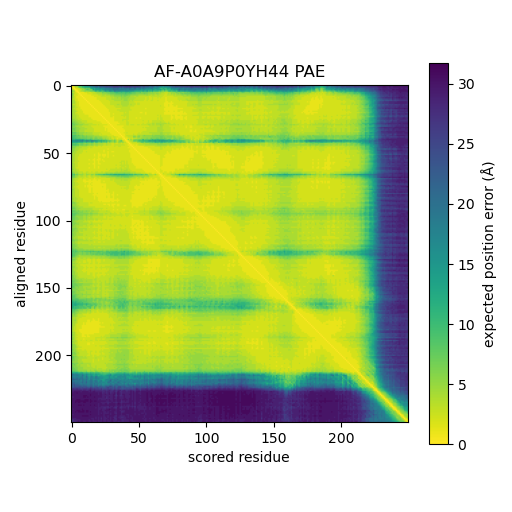. ALA A 1 94 ? -2.668 1.784 22.101 1.00 94.94 94 ALA A CA 1
ATOM 752 C C . ALA A 1 94 ? -2.353 1.274 23.519 1.00 94.94 94 ALA A C 1
ATOM 754 O O . ALA A 1 94 ? -1.479 1.786 24.225 1.00 94.94 94 ALA A O 1
ATOM 755 N N . THR A 1 95 ? -3.018 0.197 23.935 1.00 94.94 95 THR A N 1
ATOM 756 C CA . THR A 1 95 ? -2.710 -0.488 25.200 1.00 94.94 95 THR A CA 1
ATOM 757 C C . THR A 1 95 ? -1.342 -1.177 25.147 1.00 94.94 95 THR A C 1
ATOM 759 O O . THR A 1 95 ? -0.856 -1.538 24.076 1.00 94.94 95 THR A O 1
ATOM 762 N N . LYS A 1 96 ? -0.714 -1.452 26.302 1.00 95.12 96 LYS A N 1
ATOM 763 C CA . LYS A 1 96 ? 0.590 -2.156 26.354 1.00 95.12 96 LYS A CA 1
ATOM 764 C C . LYS A 1 96 ? 0.593 -3.462 25.541 1.00 95.12 96 LYS A C 1
ATOM 766 O O . LYS A 1 96 ? 1.542 -3.725 24.809 1.00 95.12 96 LYS A O 1
ATOM 771 N N . LYS A 1 97 ? -0.486 -4.251 25.632 1.00 94.94 97 LYS A N 1
ATOM 772 C CA . LYS A 1 97 ? -0.640 -5.515 24.891 1.00 94.94 97 LYS A CA 1
ATOM 773 C C . LYS A 1 97 ? -0.672 -5.286 23.376 1.00 94.94 97 LYS A C 1
ATOM 775 O O . LYS A 1 97 ? -0.020 -6.015 22.635 1.00 94.94 97 LYS A O 1
ATOM 780 N N . GLU A 1 98 ? -1.408 -4.280 22.914 1.00 95.88 98 GLU A N 1
ATOM 781 C CA . GLU A 1 98 ? -1.485 -3.928 21.492 1.00 95.88 98 GLU A CA 1
ATOM 782 C C . GLU A 1 98 ? -0.170 -3.348 20.969 1.00 95.88 98 GLU A C 1
ATOM 784 O O . GLU A 1 98 ? 0.236 -3.713 19.872 1.00 95.88 98 GLU A O 1
ATOM 789 N N . LYS A 1 99 ? 0.535 -2.520 21.754 1.00 96.69 99 LYS A N 1
ATOM 790 C CA . LYS A 1 99 ? 1.853 -1.980 21.380 1.00 96.69 99 LYS A CA 1
ATOM 791 C C . LYS A 1 99 ? 2.863 -3.091 21.111 1.00 96.69 99 LYS A C 1
ATOM 793 O O . LYS A 1 99 ? 3.549 -3.045 20.097 1.00 96.69 99 LYS A O 1
ATOM 798 N N . VAL A 1 100 ? 2.927 -4.101 21.984 1.00 97.81 100 VAL A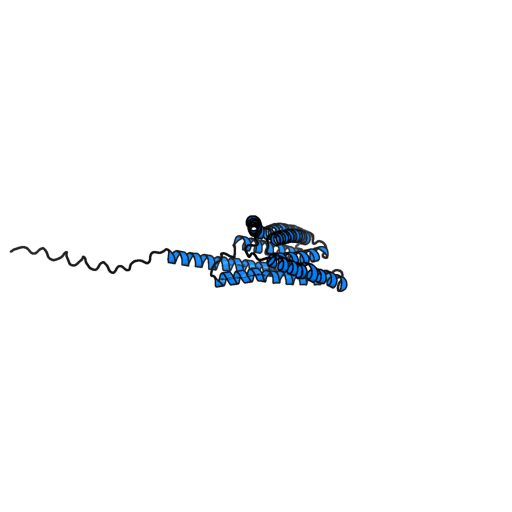 N 1
ATOM 799 C CA . VAL A 1 100 ? 3.824 -5.255 21.799 1.00 97.81 100 VAL A CA 1
ATOM 800 C C . VAL A 1 100 ? 3.459 -6.029 20.532 1.00 97.81 100 VAL A C 1
ATOM 802 O O . VAL A 1 100 ? 4.340 -6.330 19.731 1.00 97.81 100 VAL A O 1
ATOM 805 N N . LYS A 1 101 ? 2.166 -6.298 20.302 1.00 97.62 101 LYS A N 1
ATOM 806 C CA . LYS A 1 101 ? 1.706 -6.978 19.078 1.00 97.62 101 LYS A CA 1
ATOM 807 C C . LYS A 1 101 ? 2.021 -6.177 17.816 1.00 97.62 101 LYS A C 1
ATOM 809 O O . LYS A 1 101 ? 2.491 -6.760 16.845 1.00 97.62 101 LYS A O 1
ATOM 814 N N . LEU A 1 102 ? 1.786 -4.865 17.837 1.00 97.81 102 LEU A N 1
ATOM 815 C CA . LEU A 1 102 ? 2.102 -3.961 16.736 1.00 97.81 102 LEU A CA 1
ATOM 816 C C . LEU A 1 102 ? 3.599 -3.985 16.425 1.00 97.81 102 LEU A C 1
ATOM 818 O O . LEU A 1 102 ? 3.970 -4.226 15.282 1.00 97.81 102 LEU A O 1
ATOM 822 N N . LEU A 1 103 ? 4.454 -3.782 17.432 1.00 98.00 103 LEU A N 1
ATOM 823 C CA . LEU A 1 103 ? 5.905 -3.785 17.242 1.00 98.00 103 LEU A CA 1
ATOM 824 C C . LEU A 1 103 ? 6.409 -5.135 16.725 1.00 98.00 103 LEU A C 1
ATOM 826 O O . LEU A 1 103 ? 7.231 -5.155 15.814 1.00 98.00 103 LEU A O 1
ATOM 830 N N . ALA A 1 104 ? 5.879 -6.252 17.233 1.00 98.19 104 ALA A N 1
ATOM 831 C CA . ALA A 1 104 ? 6.211 -7.581 16.725 1.00 98.19 104 ALA A CA 1
ATOM 832 C C . ALA A 1 104 ? 5.817 -7.747 15.245 1.00 98.19 104 ALA A C 1
ATOM 834 O O . ALA A 1 104 ? 6.609 -8.249 14.452 1.00 98.19 104 ALA A O 1
ATOM 835 N N . PHE A 1 105 ? 4.629 -7.280 14.850 1.00 97.94 105 PHE A N 1
ATOM 836 C CA . PHE A 1 105 ? 4.169 -7.321 13.457 1.00 97.94 105 PHE A CA 1
ATOM 837 C C . PHE A 1 105 ? 4.989 -6.412 12.531 1.00 97.94 105 PHE A C 1
ATOM 839 O O . PHE A 1 105 ? 5.326 -6.816 11.418 1.00 97.94 105 PHE A O 1
ATOM 846 N N . VAL A 1 106 ? 5.334 -5.203 12.984 1.00 98.56 106 VAL A N 1
ATOM 847 C CA . VAL A 1 106 ? 6.200 -4.274 12.242 1.00 98.56 106 VAL A CA 1
ATOM 848 C C . VAL A 1 106 ? 7.589 -4.877 12.061 1.00 98.56 106 VAL A C 1
ATOM 850 O O . VAL A 1 106 ? 8.082 -4.908 10.937 1.00 98.56 106 VAL A O 1
ATOM 853 N N . ALA A 1 107 ? 8.187 -5.415 13.127 1.00 98.44 107 ALA A N 1
ATOM 854 C CA . ALA A 1 107 ? 9.486 -6.075 13.057 1.00 98.44 107 ALA A CA 1
ATOM 855 C C . ALA A 1 107 ? 9.455 -7.276 12.101 1.00 98.44 107 ALA A C 1
ATOM 857 O O . ALA A 1 107 ? 10.326 -7.398 11.245 1.00 98.44 107 ALA A O 1
ATOM 858 N N . LEU A 1 108 ? 8.431 -8.128 12.190 1.00 98.38 108 LEU A N 1
ATOM 859 C CA . LEU A 1 108 ? 8.307 -9.309 11.340 1.00 98.38 108 LEU A CA 1
ATOM 860 C C . LEU A 1 108 ? 8.157 -8.951 9.855 1.00 98.38 108 LEU A C 1
ATOM 862 O O . LEU A 1 108 ? 8.913 -9.458 9.031 1.00 98.38 108 LEU A O 1
ATOM 866 N N . LEU A 1 109 ? 7.193 -8.096 9.500 1.00 97.69 109 LEU A N 1
ATOM 867 C CA . LEU A 1 109 ? 6.878 -7.813 8.095 1.00 97.69 109 LEU A CA 1
ATOM 868 C C . LEU A 1 109 ? 7.785 -6.733 7.491 1.00 97.69 109 LEU A C 1
ATOM 870 O O . LEU A 1 109 ? 8.412 -6.956 6.459 1.00 97.69 109 LEU A O 1
ATOM 874 N N . ASN A 1 110 ? 7.888 -5.570 8.134 1.00 98.44 110 ASN A N 1
ATOM 875 C CA . ASN A 1 110 ? 8.503 -4.377 7.536 1.00 98.44 110 ASN A CA 1
ATOM 876 C C . ASN A 1 110 ? 10.020 -4.293 7.751 1.00 98.44 110 ASN A C 1
ATOM 878 O O . ASN A 1 110 ? 10.689 -3.518 7.070 1.00 98.44 110 ASN A O 1
ATOM 882 N N . VAL A 1 111 ? 10.572 -5.072 8.689 1.00 98.25 111 VAL A N 1
ATOM 883 C CA . VAL A 1 111 ? 12.022 -5.125 8.937 1.00 98.25 111 VAL A CA 1
ATOM 884 C C . VAL A 1 111 ? 12.593 -6.461 8.480 1.00 98.25 111 VAL A C 1
ATOM 886 O O . VAL A 1 111 ? 13.410 -6.488 7.565 1.00 98.25 111 VAL A O 1
ATOM 889 N N . ILE A 1 112 ? 12.152 -7.574 9.071 1.00 98.50 112 ILE A N 1
ATOM 890 C CA . ILE A 1 112 ? 12.725 -8.900 8.811 1.00 98.50 112 ILE A CA 1
ATOM 891 C C . ILE A 1 112 ? 12.344 -9.393 7.415 1.00 98.50 112 ILE A C 1
ATOM 893 O O . ILE A 1 112 ? 13.233 -9.670 6.616 1.00 98.50 112 ILE A O 1
ATOM 897 N N . ALA A 1 113 ? 11.051 -9.490 7.090 1.00 98.19 113 ALA A N 1
ATOM 898 C CA . ALA A 1 113 ? 10.627 -10.017 5.794 1.00 98.19 113 ALA A CA 1
ATOM 899 C C . ALA A 1 113 ? 11.044 -9.092 4.640 1.00 98.19 113 ALA A C 1
ATOM 901 O O . ALA A 1 113 ? 11.605 -9.567 3.654 1.00 98.19 113 ALA A O 1
ATOM 902 N N . PHE A 1 114 ? 10.847 -7.776 4.776 1.00 98.38 114 PHE A N 1
ATOM 903 C CA . PHE A 1 114 ? 11.309 -6.812 3.773 1.00 98.38 114 PHE A CA 1
ATOM 904 C C . PHE A 1 114 ? 12.836 -6.832 3.616 1.00 98.38 114 PHE A C 1
ATOM 906 O O . PHE A 1 114 ? 13.340 -6.935 2.497 1.00 98.38 114 PHE A O 1
ATOM 913 N N . GLY A 1 115 ? 13.582 -6.813 4.724 1.00 98.12 115 GLY A N 1
ATOM 914 C CA . GLY A 1 115 ? 15.040 -6.907 4.712 1.00 98.12 115 GLY A CA 1
ATOM 915 C C . GLY A 1 115 ? 15.530 -8.197 4.058 1.00 98.12 115 GLY A C 1
ATOM 916 O O . GLY A 1 115 ? 16.443 -8.154 3.236 1.00 98.12 115 GLY A O 1
ATOM 917 N N . LEU A 1 116 ? 14.879 -9.331 4.334 1.00 97.88 116 LEU A N 1
ATOM 918 C CA . LEU A 1 116 ? 15.183 -10.610 3.697 1.00 97.88 116 LEU A CA 1
ATOM 919 C C . LEU A 1 116 ? 14.926 -10.567 2.188 1.00 97.88 116 LEU A C 1
ATOM 921 O O . LEU A 1 116 ? 15.757 -11.061 1.429 1.00 97.88 116 LEU A O 1
ATOM 925 N N . VAL A 1 117 ? 13.828 -9.957 1.732 1.00 97.31 117 VAL A N 1
ATOM 926 C CA . VAL A 1 117 ? 13.563 -9.753 0.296 1.00 97.31 117 VAL A CA 1
ATOM 927 C C . VAL A 1 117 ? 14.683 -8.931 -0.341 1.00 97.31 117 VAL A C 1
ATOM 929 O O . VAL A 1 117 ? 15.247 -9.346 -1.354 1.00 97.31 117 VAL A O 1
ATOM 932 N N . VAL A 1 118 ? 15.060 -7.801 0.258 1.00 97.62 118 VAL A N 1
ATOM 933 C CA . VAL A 1 118 ? 16.127 -6.940 -0.274 1.00 97.62 118 VAL A CA 1
ATOM 934 C C . VAL A 1 118 ? 17.458 -7.691 -0.320 1.00 97.62 118 VAL A C 1
ATOM 936 O O . VAL A 1 118 ? 18.065 -7.796 -1.381 1.00 97.62 118 VAL A O 1
ATOM 939 N N . VAL A 1 119 ? 17.896 -8.272 0.797 1.00 97.62 119 VAL A N 1
ATOM 940 C CA . VAL A 1 119 ? 19.169 -8.999 0.888 1.00 97.62 119 VAL A CA 1
ATOM 941 C C . VAL A 1 119 ? 19.189 -10.173 -0.091 1.00 97.62 119 VAL A C 1
ATOM 943 O O . VAL A 1 119 ? 20.077 -10.251 -0.937 1.00 97.62 119 VAL A O 1
ATOM 946 N N . SER A 1 120 ? 18.187 -11.053 -0.049 1.00 96.00 120 SER A N 1
ATOM 947 C CA . SER A 1 120 ? 18.145 -12.234 -0.919 1.00 96.00 120 SER A CA 1
ATOM 948 C C . SER A 1 120 ? 18.151 -11.866 -2.401 1.00 96.00 120 SER A C 1
ATOM 950 O O . SER A 1 120 ? 18.889 -12.474 -3.172 1.00 96.00 120 SER A O 1
ATOM 952 N N . THR A 1 121 ? 17.403 -10.841 -2.819 1.00 96.19 121 THR A N 1
ATOM 953 C CA . THR A 1 121 ? 17.367 -10.428 -4.230 1.00 96.19 121 THR A CA 1
ATOM 954 C C . THR A 1 121 ? 18.655 -9.738 -4.684 1.00 96.19 121 THR A C 1
ATOM 956 O O . THR A 1 121 ? 19.037 -9.916 -5.844 1.00 96.19 121 THR A O 1
ATOM 959 N N . LEU A 1 122 ? 19.359 -9.018 -3.799 1.00 94.44 122 LEU A N 1
ATOM 960 C CA . LEU A 1 122 ? 20.686 -8.453 -4.075 1.00 94.44 122 LEU A CA 1
ATOM 961 C C . LEU A 1 122 ? 21.755 -9.538 -4.270 1.00 94.44 122 LEU A C 1
ATOM 963 O O . LEU A 1 122 ? 22.601 -9.397 -5.153 1.00 94.44 122 LEU A O 1
ATOM 967 N N . PHE A 1 123 ? 21.707 -10.617 -3.485 1.00 94.25 123 PHE A N 1
ATOM 968 C CA . PHE A 1 123 ? 22.647 -11.736 -3.610 1.00 94.25 123 PHE A CA 1
ATOM 969 C C . PHE A 1 123 ? 22.299 -12.679 -4.772 1.00 94.25 123 PHE A C 1
ATOM 971 O O . PHE A 1 123 ? 23.189 -13.096 -5.511 1.00 94.25 123 PHE A O 1
ATOM 978 N N . ALA A 1 124 ? 21.018 -12.999 -4.969 1.00 92.38 124 ALA A N 1
ATOM 979 C CA . ALA A 1 124 ? 20.578 -14.018 -5.925 1.00 92.38 124 ALA A CA 1
ATOM 980 C C . ALA A 1 124 ? 20.399 -13.506 -7.365 1.00 92.38 124 ALA A C 1
ATOM 982 O O . ALA A 1 124 ? 20.302 -14.307 -8.296 1.00 92.38 124 ALA A O 1
ATOM 983 N N . SER A 1 125 ? 20.301 -12.190 -7.587 1.00 94.75 125 SER A N 1
ATOM 984 C CA . SER A 1 125 ? 19.955 -11.647 -8.906 1.00 94.75 125 SER A CA 1
ATOM 985 C C . SER A 1 125 ? 20.567 -10.272 -9.183 1.00 94.75 125 SER A C 1
ATOM 987 O O . SER A 1 125 ? 20.889 -9.508 -8.278 1.00 94.75 125 SER A O 1
ATOM 989 N N . ARG A 1 126 ? 20.730 -9.931 -10.468 1.00 93.75 126 ARG A N 1
ATOM 990 C CA . ARG A 1 126 ? 21.296 -8.647 -10.916 1.00 93.75 126 ARG A CA 1
ATOM 991 C C . ARG A 1 126 ? 20.489 -8.060 -12.073 1.00 93.75 126 ARG A C 1
ATOM 993 O O . ARG A 1 126 ? 19.856 -8.799 -12.831 1.00 93.75 126 ARG A O 1
ATOM 1000 N N . GLY A 1 127 ? 20.527 -6.732 -12.208 1.00 93.56 127 GLY A N 1
ATOM 1001 C CA . GLY A 1 127 ? 19.916 -5.997 -13.322 1.00 93.56 127 GLY A CA 1
ATOM 1002 C C . GLY A 1 127 ? 18.447 -6.363 -13.562 1.00 93.56 127 GLY A C 1
ATOM 1003 O O . GLY A 1 127 ? 17.655 -6.442 -12.623 1.00 93.56 127 GLY A O 1
ATOM 1004 N N . ALA A 1 128 ? 18.094 -6.639 -14.820 1.00 94.94 128 ALA A N 1
ATOM 1005 C CA . ALA A 1 128 ? 16.724 -6.947 -15.235 1.00 94.94 128 ALA A CA 1
ATOM 1006 C C . ALA A 1 128 ? 16.113 -8.171 -14.525 1.00 94.94 128 ALA A C 1
ATOM 1008 O O . ALA A 1 128 ? 14.925 -8.158 -14.205 1.00 94.94 128 ALA A O 1
ATOM 1009 N N . LYS A 1 129 ? 16.912 -9.206 -14.212 1.00 95.88 129 LYS A N 1
ATOM 1010 C CA . LYS A 1 129 ? 16.420 -10.392 -13.484 1.00 95.88 129 LYS A CA 1
ATOM 1011 C C . LYS A 1 129 ? 15.901 -10.018 -12.093 1.00 95.88 129 LYS A C 1
ATOM 1013 O O . LYS A 1 129 ? 14.860 -10.518 -11.679 1.00 95.88 129 LYS A O 1
ATOM 1018 N N . ARG A 1 130 ? 16.588 -9.096 -11.409 1.00 97.19 130 ARG A N 1
ATOM 1019 C CA . ARG A 1 130 ? 16.178 -8.582 -10.093 1.00 97.19 130 ARG A CA 1
ATOM 1020 C C . ARG A 1 130 ? 14.864 -7.814 -10.179 1.00 97.19 130 ARG A C 1
ATOM 1022 O O . ARG A 1 130 ? 13.973 -8.042 -9.371 1.00 97.19 130 ARG A O 1
ATOM 1029 N N . VAL A 1 131 ? 14.723 -6.958 -11.193 1.00 97.38 131 VAL A N 1
ATOM 1030 C CA . VAL A 1 131 ? 13.481 -6.208 -11.444 1.00 97.38 131 VAL A CA 1
ATOM 1031 C C . VAL A 1 131 ? 12.302 -7.160 -11.661 1.00 97.38 131 VAL A C 1
ATOM 1033 O O . VAL A 1 131 ? 11.244 -6.956 -11.079 1.00 97.38 131 VAL A O 1
ATOM 1036 N N . VAL A 1 132 ? 12.482 -8.229 -12.443 1.00 96.94 132 VAL A N 1
ATOM 1037 C CA . VAL A 1 132 ? 11.432 -9.235 -12.683 1.00 96.94 132 VAL A CA 1
ATOM 1038 C C . VAL A 1 132 ? 11.057 -9.990 -11.406 1.00 96.94 132 VAL A C 1
ATOM 1040 O O . VAL A 1 132 ? 9.871 -10.160 -11.132 1.00 96.94 132 VAL A O 1
ATOM 1043 N N . LEU A 1 133 ? 12.045 -10.427 -10.621 1.00 96.94 133 LEU A N 1
ATOM 1044 C CA . LEU A 1 133 ? 11.815 -11.166 -9.378 1.00 96.94 133 LEU A CA 1
ATOM 1045 C C . LEU A 1 133 ? 11.033 -10.323 -8.360 1.00 96.94 133 LEU A C 1
ATOM 1047 O O . LEU A 1 133 ? 9.989 -10.750 -7.871 1.00 96.94 133 LEU A O 1
ATOM 1051 N N . VAL A 1 134 ? 11.504 -9.103 -8.091 1.00 97.69 134 VAL A N 1
ATOM 1052 C CA . VAL A 1 134 ? 10.850 -8.171 -7.160 1.00 97.69 134 VAL A CA 1
ATOM 1053 C C . VAL A 1 134 ? 9.484 -7.736 -7.693 1.00 97.69 134 VAL A C 1
ATOM 1055 O O . VAL A 1 134 ? 8.536 -7.631 -6.922 1.00 97.69 134 VAL A O 1
ATOM 1058 N N . GLY A 1 135 ? 9.348 -7.543 -9.008 1.00 97.69 135 GLY A N 1
ATOM 1059 C CA . GLY A 1 135 ? 8.073 -7.216 -9.645 1.00 97.69 135 GLY A CA 1
ATOM 1060 C C . GLY A 1 135 ? 7.003 -8.281 -9.400 1.00 97.69 135 GLY A C 1
ATOM 1061 O O . GLY A 1 135 ? 5.875 -7.945 -9.045 1.00 97.69 135 GLY A O 1
ATOM 1062 N N . TRP A 1 136 ? 7.350 -9.567 -9.508 1.00 96.88 136 TRP A N 1
ATOM 1063 C CA . TRP A 1 136 ? 6.424 -10.652 -9.167 1.00 96.88 136 TRP A CA 1
ATOM 1064 C C . TRP A 1 136 ? 6.063 -10.674 -7.682 1.00 96.88 136 TRP A C 1
ATOM 1066 O O . TRP A 1 136 ? 4.892 -10.852 -7.354 1.00 96.88 136 TRP A O 1
ATOM 1076 N N . MET A 1 137 ? 7.030 -10.443 -6.788 1.00 97.19 137 MET A N 1
ATOM 1077 C CA . MET A 1 137 ? 6.755 -10.332 -5.350 1.00 97.19 137 MET A CA 1
ATOM 1078 C C . MET A 1 137 ? 5.770 -9.191 -5.059 1.00 97.19 137 MET A C 1
ATOM 1080 O O . MET A 1 137 ? 4.786 -9.401 -4.352 1.00 97.19 137 MET A O 1
ATOM 1084 N N . CYS A 1 138 ? 5.975 -8.017 -5.668 1.00 97.56 138 CYS A N 1
ATOM 1085 C CA . CYS A 1 138 ? 5.054 -6.882 -5.562 1.00 97.56 138 CYS A CA 1
ATOM 1086 C C . CYS A 1 138 ? 3.664 -7.236 -6.091 1.00 97.56 138 CYS A C 1
ATOM 1088 O O . CYS A 1 138 ? 2.668 -6.935 -5.441 1.00 97.56 138 CYS A O 1
ATOM 1090 N N . ALA A 1 139 ? 3.585 -7.902 -7.245 1.00 96.50 139 ALA A N 1
ATOM 1091 C CA . ALA A 1 139 ? 2.314 -8.287 -7.844 1.00 96.50 139 ALA A CA 1
ATOM 1092 C C . ALA A 1 139 ? 1.516 -9.242 -6.943 1.00 96.50 139 ALA A C 1
ATOM 1094 O O . ALA A 1 139 ? 0.320 -9.036 -6.749 1.00 96.50 139 ALA A O 1
ATOM 1095 N N . VAL A 1 140 ? 2.174 -10.242 -6.348 1.00 96.62 140 VAL A N 1
ATOM 1096 C CA . VAL A 1 140 ? 1.531 -11.169 -5.405 1.00 96.62 140 VAL A CA 1
ATOM 1097 C C . VAL A 1 140 ? 1.050 -10.427 -4.160 1.00 96.62 140 VAL A C 1
ATOM 1099 O O . VAL A 1 140 ? -0.114 -10.565 -3.792 1.00 96.62 140 VAL A O 1
ATOM 1102 N N . VAL A 1 141 ? 1.898 -9.603 -3.536 1.00 95.56 141 VAL A N 1
ATOM 1103 C CA . VAL A 1 141 ? 1.517 -8.845 -2.331 1.00 95.56 141 VAL A CA 1
ATOM 1104 C C . VAL A 1 141 ? 0.357 -7.888 -2.621 1.00 95.56 141 VAL A C 1
ATOM 1106 O O . VAL A 1 141 ? -0.612 -7.874 -1.864 1.00 95.56 141 VAL A O 1
ATOM 1109 N N . ASN A 1 142 ? 0.379 -7.187 -3.758 1.00 94.00 142 ASN A N 1
ATOM 1110 C CA . ASN A 1 142 ? -0.718 -6.319 -4.196 1.00 94.00 142 ASN A CA 1
ATOM 1111 C C . ASN A 1 142 ? -2.036 -7.073 -4.427 1.00 94.00 142 ASN A C 1
ATOM 1113 O O . ASN A 1 142 ? -3.105 -6.498 -4.263 1.00 94.00 142 ASN A O 1
ATOM 1117 N N . VAL A 1 143 ? -2.001 -8.352 -4.804 1.00 93.38 143 VAL A N 1
ATOM 1118 C CA . VAL A 1 143 ? -3.227 -9.159 -4.883 1.00 93.38 143 VAL A CA 1
ATOM 1119 C C . VAL A 1 143 ? -3.685 -9.589 -3.487 1.00 93.38 143 VAL A C 1
ATOM 1121 O O . VAL A 1 143 ? -4.877 -9.548 -3.184 1.00 93.38 143 VAL A O 1
ATOM 1124 N N . LEU A 1 144 ? -2.754 -9.964 -2.605 1.00 93.62 144 LEU A N 1
ATOM 1125 C CA . LEU A 1 144 ? -3.072 -10.416 -1.248 1.00 93.62 144 LEU A CA 1
ATOM 1126 C C . LEU A 1 144 ? -3.723 -9.324 -0.387 1.00 93.62 144 LEU A C 1
ATOM 1128 O O . LEU A 1 144 ? -4.561 -9.649 0.457 1.00 93.62 144 LEU A O 1
ATOM 1132 N N . VAL A 1 145 ? -3.417 -8.040 -0.613 1.00 90.81 145 VAL A N 1
ATOM 1133 C CA . VAL A 1 145 ? -4.066 -6.943 0.132 1.00 90.81 145 VAL A CA 1
ATOM 1134 C C . VAL A 1 145 ? -5.581 -6.863 -0.107 1.00 90.81 145 VAL A C 1
ATOM 1136 O O . VAL A 1 145 ? -6.306 -6.365 0.758 1.00 90.81 145 VAL A O 1
ATOM 1139 N N . PHE A 1 146 ? -6.104 -7.442 -1.197 1.00 87.88 146 PHE A N 1
ATOM 1140 C CA . PHE A 1 146 ? -7.551 -7.528 -1.440 1.00 87.88 146 PHE A CA 1
ATOM 1141 C C . PHE A 1 146 ? -8.288 -8.485 -0.489 1.00 87.88 146 PHE A C 1
ATOM 1143 O O . PHE A 1 146 ? -9.522 -8.470 -0.442 1.00 87.88 146 PHE A O 1
ATOM 1150 N N . ALA A 1 147 ? -7.577 -9.259 0.339 1.00 90.19 147 ALA A N 1
ATOM 1151 C CA . ALA A 1 147 ? -8.190 -10.093 1.372 1.00 90.19 147 ALA A CA 1
ATOM 1152 C C . ALA A 1 147 ? -9.061 -9.279 2.351 1.00 90.19 147 ALA A C 1
ATOM 1154 O O . ALA A 1 147 ? -10.125 -9.744 2.770 1.00 90.19 147 ALA A O 1
ATOM 1155 N N . ALA A 1 148 ? -8.653 -8.049 2.690 1.00 88.25 148 ALA A N 1
ATOM 1156 C CA . ALA A 1 148 ? -9.428 -7.177 3.571 1.00 88.25 148 ALA A CA 1
ATOM 1157 C C . ALA A 1 148 ? -10.747 -6.705 2.914 1.00 88.25 148 ALA A C 1
ATOM 1159 O O . ALA A 1 148 ? -11.807 -6.978 3.489 1.00 88.25 148 ALA A O 1
ATOM 1160 N N . PRO A 1 149 ? -10.745 -6.098 1.709 1.00 85.75 149 PRO A N 1
ATOM 1161 C CA . PRO A 1 149 ? -11.967 -5.830 0.947 1.00 85.75 149 PRO A CA 1
ATOM 1162 C C . PRO A 1 149 ? -12.882 -7.051 0.788 1.00 85.75 149 PRO A C 1
ATOM 1164 O O . PRO A 1 149 ? -14.087 -6.940 1.017 1.00 85.75 149 PRO A O 1
ATOM 1167 N N . LEU A 1 150 ? -12.331 -8.233 0.490 1.00 90.00 150 LEU A N 1
ATOM 1168 C CA . LEU A 1 150 ? -13.111 -9.468 0.359 1.00 90.00 150 LEU A CA 1
ATOM 1169 C C . LEU A 1 150 ? -13.800 -9.864 1.678 1.00 90.00 150 LEU A C 1
ATOM 1171 O O . LEU A 1 150 ? -14.965 -10.270 1.682 1.00 90.00 150 LEU A O 1
ATOM 1175 N N . SER A 1 151 ? -13.116 -9.705 2.813 1.00 90.06 151 SER A N 1
ATOM 1176 C CA . SER A 1 151 ? -13.700 -9.921 4.142 1.00 90.06 151 SER A CA 1
ATOM 1177 C C . SER A 1 151 ? -14.869 -8.964 4.414 1.00 90.06 151 SER A C 1
ATOM 1179 O O . SER A 1 151 ? -15.924 -9.386 4.898 1.00 90.06 151 SER A O 1
ATOM 1181 N N . ILE A 1 152 ? -14.735 -7.691 4.024 1.00 88.88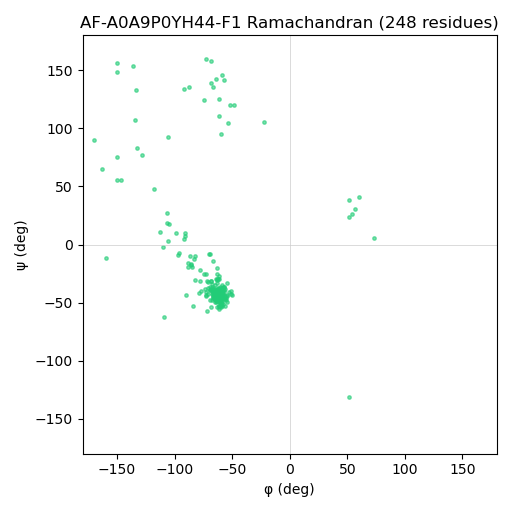 152 ILE A N 1
ATOM 1182 C CA . ILE A 1 152 ? -15.816 -6.701 4.130 1.00 88.88 152 ILE A CA 1
ATOM 1183 C C . ILE A 1 152 ? -16.990 -7.063 3.216 1.00 88.88 152 ILE A C 1
ATOM 1185 O O . ILE A 1 152 ? -18.129 -7.058 3.676 1.00 88.88 152 ILE A O 1
ATOM 1189 N N . MET A 1 153 ? -16.745 -7.458 1.964 1.00 91.50 153 MET A N 1
ATOM 1190 C CA . MET A 1 153 ? -17.795 -7.934 1.051 1.00 91.50 153 MET A CA 1
ATOM 1191 C C . MET A 1 153 ? -18.558 -9.122 1.647 1.00 91.50 153 MET A C 1
ATOM 1193 O O . MET A 1 153 ? -19.790 -9.136 1.655 1.00 91.50 153 MET A O 1
ATOM 1197 N N . ARG A 1 154 ? -17.843 -10.092 2.232 1.00 91.94 154 ARG A N 1
ATOM 1198 C CA . ARG A 1 154 ? -18.459 -11.222 2.940 1.00 91.94 154 ARG A CA 1
ATOM 1199 C C . ARG A 1 154 ? -19.313 -10.754 4.118 1.00 91.94 154 ARG A C 1
ATOM 1201 O O . ARG A 1 154 ? -20.397 -11.300 4.327 1.00 91.94 154 ARG A O 1
ATOM 1208 N N . LYS A 1 155 ? -18.848 -9.757 4.878 1.00 90.06 155 LYS A N 1
ATOM 1209 C CA . LYS A 1 155 ? -19.611 -9.158 5.980 1.00 90.06 155 LYS A CA 1
ATOM 1210 C C . LYS A 1 155 ? -20.900 -8.520 5.463 1.00 90.06 155 LYS A C 1
ATOM 1212 O O . LYS A 1 155 ? -21.949 -8.871 5.980 1.00 90.06 155 LYS A O 1
ATOM 1217 N N . VAL A 1 156 ? -20.841 -7.704 4.408 1.00 90.50 156 VAL A N 1
ATOM 1218 C CA . VAL A 1 156 ? -22.020 -7.079 3.773 1.00 90.50 156 VAL A CA 1
ATOM 1219 C C . VAL A 1 156 ? -23.039 -8.131 3.322 1.00 90.50 156 VAL A C 1
ATOM 1221 O O . VAL A 1 156 ? -24.228 -7.992 3.595 1.00 90.50 156 VAL A O 1
ATOM 1224 N N . ILE A 1 157 ? -22.592 -9.224 2.693 1.00 91.81 157 ILE A N 1
ATOM 1225 C CA . ILE A 1 157 ? -23.480 -10.311 2.243 1.00 91.81 157 ILE A CA 1
ATOM 1226 C C . ILE A 1 157 ? -24.192 -10.990 3.420 1.00 91.81 157 ILE A C 1
ATOM 1228 O O . ILE A 1 157 ? -25.380 -11.307 3.311 1.00 91.81 157 ILE A O 1
ATOM 1232 N N . LYS A 1 158 ? -23.471 -11.221 4.526 1.00 91.12 158 LYS A N 1
ATOM 1233 C CA . LYS A 1 158 ? -24.005 -11.855 5.740 1.00 91.12 158 LYS A CA 1
ATOM 1234 C C . LYS A 1 158 ? -24.944 -10.936 6.517 1.00 91.12 158 LYS A C 1
ATOM 1236 O O . LYS A 1 158 ? -25.981 -11.394 6.976 1.00 91.12 158 LYS A O 1
ATOM 1241 N N . THR A 1 159 ? -24.580 -9.665 6.677 1.00 89.75 159 THR A N 1
ATOM 1242 C CA . THR A 1 159 ? -25.350 -8.695 7.470 1.00 89.75 159 THR A CA 1
ATOM 1243 C C . THR A 1 159 ? -26.441 -7.999 6.669 1.00 89.75 159 THR A C 1
ATOM 1245 O O . THR A 1 159 ? -27.237 -7.276 7.260 1.00 89.75 159 THR A O 1
ATOM 1248 N N . LYS A 1 160 ? -26.459 -8.167 5.338 1.00 87.38 160 LYS A N 1
ATOM 1249 C CA . LYS A 1 160 ? -27.359 -7.455 4.416 1.00 87.38 160 LYS A CA 1
ATOM 1250 C C . LYS A 1 160 ? -27.274 -5.927 4.568 1.00 87.38 160 LYS A C 1
ATOM 1252 O O . LYS A 1 160 ? -28.228 -5.217 4.276 1.00 87.38 160 LYS A O 1
ATOM 1257 N N . SER A 1 161 ? -26.133 -5.412 5.036 1.00 84.69 161 SER A N 1
ATOM 1258 C CA . SER A 1 161 ? -25.925 -3.993 5.344 1.00 84.69 161 SER A CA 1
ATOM 1259 C C . SER A 1 161 ? -24.606 -3.493 4.768 1.00 84.69 161 SER A C 1
ATOM 1261 O O . SER A 1 161 ? -23.560 -4.113 4.956 1.00 84.69 161 SER A O 1
ATOM 1263 N N . VAL A 1 162 ? -24.659 -2.333 4.110 1.00 85.56 162 VAL A N 1
ATOM 1264 C CA . VAL A 1 162 ? -23.520 -1.659 3.459 1.00 85.56 162 VAL A CA 1
ATOM 1265 C C . VAL A 1 162 ? -22.789 -0.668 4.371 1.00 85.56 162 VAL A C 1
ATOM 1267 O O . VAL A 1 162 ? -21.937 0.082 3.913 1.00 85.56 162 VAL A O 1
ATOM 1270 N N . GLU A 1 163 ? -23.089 -0.658 5.671 1.00 83.38 163 GLU A N 1
ATOM 1271 C CA . GLU A 1 163 ? -22.510 0.281 6.647 1.00 83.38 163 GLU A CA 1
ATOM 1272 C C . GLU A 1 163 ? -20.972 0.277 6.669 1.00 83.38 163 GLU A C 1
ATOM 1274 O O . GLU A 1 163 ? -20.340 1.312 6.850 1.00 83.38 163 GLU A O 1
ATOM 1279 N N . PHE A 1 164 ? -20.362 -0.884 6.421 1.00 76.94 164 PHE A N 1
ATOM 1280 C CA . PHE A 1 164 ? -18.907 -1.060 6.418 1.00 76.94 164 PHE A CA 1
ATOM 1281 C C . PHE A 1 164 ? -18.266 -0.872 5.031 1.00 76.94 164 PHE A C 1
ATOM 1283 O O . PHE A 1 164 ? -17.070 -1.111 4.885 1.00 76.94 164 PHE A O 1
ATOM 1290 N N . MET A 1 165 ? -19.042 -0.490 4.010 1.00 84.12 165 MET A N 1
ATOM 1291 C CA . MET A 1 165 ? -18.589 -0.347 2.623 1.00 84.12 165 MET A CA 1
ATOM 1292 C C . MET A 1 165 ? -19.071 0.991 2.037 1.00 84.12 165 MET A C 1
ATOM 1294 O O . MET A 1 165 ? -20.101 1.037 1.362 1.00 84.12 165 MET A O 1
ATOM 1298 N N . PRO A 1 166 ? -18.351 2.098 2.296 1.00 84.56 166 PRO A N 1
ATOM 1299 C CA . PRO A 1 166 ? -18.694 3.390 1.716 1.00 84.56 166 PRO A CA 1
ATOM 1300 C C . PRO A 1 166 ? -18.503 3.381 0.190 1.00 84.56 166 PRO A C 1
ATOM 1302 O O . PRO A 1 166 ? -17.495 2.887 -0.327 1.00 84.56 166 PRO A O 1
ATOM 1305 N N . LEU A 1 167 ? -19.480 3.943 -0.530 1.00 86.81 167 LEU A N 1
ATOM 1306 C CA . LEU A 1 167 ? -19.478 3.996 -1.996 1.00 86.81 167 LEU A CA 1
ATOM 1307 C C . LEU A 1 167 ? -18.310 4.834 -2.528 1.00 86.81 167 LEU A C 1
ATOM 1309 O O . LEU A 1 167 ? -17.616 4.393 -3.439 1.00 86.81 167 LEU A O 1
ATOM 1313 N N . ASP A 1 168 ? -18.053 5.987 -1.911 1.00 85.00 168 ASP A N 1
ATOM 1314 C CA . ASP A 1 168 ? -17.007 6.925 -2.338 1.00 85.00 168 ASP A CA 1
ATOM 1315 C C . ASP A 1 168 ? -15.623 6.271 -2.323 1.00 85.00 168 ASP A C 1
ATOM 1317 O O . ASP A 1 168 ? -14.845 6.412 -3.263 1.00 85.00 168 ASP A O 1
ATOM 1321 N N . LEU A 1 169 ? -15.344 5.461 -1.295 1.00 86.31 169 LEU A N 1
ATOM 1322 C CA . LEU A 1 169 ? -14.103 4.694 -1.215 1.00 86.31 169 LEU A CA 1
ATOM 1323 C C . LEU A 1 169 ? -14.002 3.671 -2.349 1.00 86.31 169 LEU A C 1
ATOM 1325 O O . LEU A 1 169 ? -12.945 3.530 -2.953 1.00 86.31 169 LEU A O 1
ATOM 1329 N N . SER A 1 170 ? -15.098 2.973 -2.651 1.00 89.31 170 SER A N 1
ATOM 1330 C CA . SER A 1 170 ? -15.130 1.975 -3.728 1.00 89.31 170 SER A CA 1
ATOM 1331 C C . SER A 1 170 ? -14.884 2.629 -5.096 1.00 89.31 170 SER A C 1
ATOM 1333 O O . SER A 1 170 ? -14.126 2.097 -5.904 1.00 89.31 170 SER A O 1
ATOM 1335 N N . LEU A 1 171 ? -15.445 3.821 -5.331 1.00 91.62 171 LEU A N 1
ATOM 1336 C CA . LEU A 1 171 ? -15.201 4.614 -6.540 1.00 91.62 171 LEU A CA 1
ATOM 1337 C C . LEU A 1 171 ? -13.742 5.082 -6.635 1.00 91.62 171 LEU A C 1
ATOM 1339 O O . LEU A 1 171 ? -13.111 4.892 -7.675 1.00 91.62 171 LEU A O 1
ATOM 1343 N N . CYS A 1 172 ? -13.174 5.620 -5.552 1.00 92.06 172 CYS A N 1
ATOM 1344 C CA . CYS A 1 172 ? -11.761 6.007 -5.509 1.00 92.06 172 CYS A CA 1
ATOM 1345 C C . CYS A 1 172 ? -10.831 4.817 -5.781 1.00 92.06 172 CYS A C 1
ATOM 1347 O O . CYS A 1 172 ? -9.849 4.964 -6.505 1.00 92.06 172 CYS A O 1
ATOM 1349 N N . LEU A 1 173 ? -11.146 3.630 -5.255 1.00 91.94 173 LEU A N 1
ATOM 1350 C CA . LEU A 1 173 ? -10.370 2.413 -5.503 1.00 91.94 173 LEU A CA 1
ATOM 1351 C C . LEU A 1 173 ? -10.446 1.964 -6.967 1.00 91.94 173 LEU A C 1
ATOM 1353 O O . LEU A 1 173 ? -9.417 1.595 -7.528 1.00 91.94 173 LEU A O 1
ATOM 1357 N N . ILE A 1 174 ? -11.614 2.050 -7.614 1.00 94.81 174 ILE A N 1
ATOM 1358 C CA . ILE A 1 174 ? -11.752 1.769 -9.055 1.00 94.81 174 ILE A CA 1
ATOM 1359 C C . ILE A 1 174 ? -10.936 2.758 -9.882 1.00 94.81 174 ILE A C 1
ATOM 1361 O O . ILE A 1 174 ? -10.226 2.342 -10.796 1.00 94.81 174 ILE A O 1
ATOM 1365 N N . LEU A 1 175 ? -11.014 4.055 -9.577 1.00 96.00 175 LEU A N 1
ATOM 1366 C CA . LEU A 1 175 ? -10.247 5.082 -10.287 1.00 96.00 175 LEU A CA 1
ATOM 1367 C C . LEU A 1 175 ? -8.741 4.878 -10.096 1.00 96.00 175 LEU A C 1
ATOM 1369 O O . LEU A 1 175 ? -7.980 4.945 -11.061 1.00 96.00 175 LEU A O 1
ATOM 1373 N N . CYS A 1 176 ? -8.312 4.557 -8.875 1.00 96.25 176 CYS A N 1
ATOM 1374 C CA . CYS A 1 176 ? -6.927 4.216 -8.567 1.00 96.25 176 CYS A CA 1
ATOM 1375 C C . CYS A 1 176 ? -6.472 2.996 -9.384 1.00 96.25 176 CYS A C 1
ATOM 1377 O O . CYS A 1 176 ? -5.491 3.070 -10.119 1.00 96.25 176 CYS A O 1
ATOM 1379 N N . ALA A 1 177 ? -7.237 1.904 -9.349 1.00 96.75 177 ALA A N 1
ATOM 1380 C CA . ALA A 1 177 ? -6.927 0.694 -10.100 1.00 96.75 177 ALA A CA 1
ATOM 1381 C C . ALA A 1 177 ? -6.877 0.954 -11.615 1.00 96.75 177 ALA A C 1
ATOM 1383 O O . ALA A 1 177 ? -5.939 0.545 -12.292 1.00 96.75 177 ALA A O 1
ATOM 1384 N N . THR A 1 178 ? -7.844 1.699 -12.151 1.00 97.62 178 THR A N 1
ATOM 1385 C CA . THR A 1 178 ? -7.916 2.029 -13.582 1.00 97.62 178 THR A CA 1
ATOM 1386 C C . THR A 1 178 ? -6.708 2.849 -14.026 1.00 97.62 178 THR A C 1
ATOM 1388 O O . THR A 1 178 ? -6.077 2.537 -15.033 1.00 97.62 178 THR A O 1
ATOM 1391 N N . THR A 1 179 ? -6.345 3.882 -13.266 1.00 97.81 179 THR A N 1
ATOM 1392 C CA . THR A 1 179 ? -5.222 4.767 -13.606 1.00 97.81 179 THR A CA 1
ATOM 1393 C C . THR A 1 179 ? -3.884 4.042 -13.536 1.00 97.81 179 THR A C 1
ATOM 1395 O O . THR A 1 179 ? -3.088 4.153 -14.468 1.00 97.81 179 THR A O 1
ATOM 1398 N N . TRP A 1 180 ? -3.655 3.220 -12.509 1.00 98.06 180 TRP A N 1
ATOM 1399 C CA . TRP A 1 180 ? -2.433 2.421 -12.400 1.00 98.06 180 TRP A CA 1
ATOM 1400 C C . TRP A 1 180 ? -2.362 1.276 -13.412 1.00 98.06 180 TRP A C 1
ATOM 1402 O O . TRP A 1 180 ? -1.276 0.972 -13.909 1.00 98.06 180 TRP A O 1
ATOM 1412 N N . PHE A 1 181 ? -3.499 0.683 -13.784 1.00 97.94 181 PHE A N 1
ATOM 1413 C CA . PHE A 1 181 ? -3.572 -0.269 -14.891 1.00 97.94 181 PHE A CA 1
ATOM 1414 C C . PHE A 1 181 ? -3.155 0.382 -16.215 1.00 97.94 181 PHE A C 1
ATOM 1416 O O . PHE A 1 181 ? -2.242 -0.111 -16.879 1.00 97.94 181 PHE A O 1
ATOM 1423 N N . LEU A 1 182 ? -3.770 1.514 -16.572 1.00 97.38 182 LEU A N 1
ATOM 1424 C CA . LEU A 1 182 ? -3.464 2.241 -17.806 1.00 97.38 182 LEU A CA 1
ATOM 1425 C C . LEU A 1 182 ? -2.022 2.759 -17.820 1.00 97.38 182 LEU A C 1
ATOM 1427 O O . LEU A 1 182 ? -1.347 2.645 -18.842 1.00 97.38 182 LEU A O 1
ATOM 1431 N N . TYR A 1 183 ? -1.518 3.252 -16.685 1.00 97.62 183 TYR A N 1
ATOM 1432 C CA . TYR A 1 183 ? -0.107 3.594 -16.521 1.00 97.62 183 TYR A CA 1
ATOM 1433 C C . TYR A 1 183 ? 0.793 2.390 -16.824 1.00 97.62 183 TYR A C 1
ATOM 1435 O O . TYR A 1 183 ? 1.674 2.490 -17.677 1.00 97.62 183 TYR A O 1
ATOM 1443 N N . GLY A 1 184 ? 0.540 1.244 -16.180 1.00 96.81 184 GLY A N 1
ATOM 1444 C CA . GLY A 1 184 ? 1.303 0.013 -16.377 1.00 96.81 184 GLY A CA 1
ATOM 1445 C C . GLY A 1 184 ? 1.301 -0.448 -17.834 1.00 96.81 184 GLY A C 1
ATOM 1446 O O . GLY A 1 184 ? 2.352 -0.816 -18.352 1.00 96.81 184 GLY A O 1
ATOM 1447 N N . LEU A 1 185 ? 0.166 -0.350 -18.532 1.00 96.12 185 LEU A N 1
ATOM 1448 C CA . LEU A 1 185 ? 0.097 -0.618 -19.971 1.00 96.12 185 LEU A CA 1
ATOM 1449 C C . LEU A 1 185 ? 0.973 0.346 -20.784 1.00 96.12 185 LEU A C 1
ATOM 1451 O O . LEU A 1 185 ? 1.737 -0.102 -21.635 1.00 96.12 185 LEU A O 1
ATOM 1455 N N . CYS A 1 186 ? 0.911 1.651 -20.502 1.00 95.31 186 CYS A N 1
ATOM 1456 C CA . CYS A 1 186 ? 1.679 2.661 -21.238 1.00 95.31 186 CYS A CA 1
ATOM 1457 C C . CYS A 1 186 ? 3.197 2.477 -21.096 1.00 95.31 186 CYS A C 1
ATOM 1459 O O . CYS A 1 186 ? 3.937 2.752 -22.040 1.00 95.31 186 CYS A O 1
ATOM 1461 N N . VAL A 1 187 ? 3.666 1.992 -19.941 1.00 95.06 187 VAL A N 1
ATOM 1462 C CA . VAL A 1 187 ? 5.095 1.731 -19.684 1.00 95.06 187 VAL A CA 1
ATOM 1463 C C . VAL A 1 187 ? 5.499 0.261 -19.869 1.00 95.06 187 VAL A C 1
ATOM 1465 O O . VAL A 1 187 ? 6.617 -0.113 -19.514 1.00 95.06 187 VAL A O 1
ATOM 1468 N N . ASN A 1 188 ? 4.613 -0.578 -20.423 1.00 94.69 188 ASN A N 1
ATOM 1469 C CA . ASN A 1 188 ? 4.807 -2.025 -20.596 1.00 94.69 188 ASN A CA 1
ATOM 1470 C C . ASN A 1 188 ? 5.228 -2.753 -19.301 1.00 94.69 188 ASN A C 1
ATOM 1472 O O . ASN A 1 188 ? 6.054 -3.668 -19.303 1.00 94.69 188 ASN A O 1
ATOM 1476 N N . ASP A 1 189 ? 4.653 -2.345 -18.173 1.00 96.50 189 ASP A N 1
ATOM 1477 C CA . ASP A 1 189 ? 4.903 -2.907 -16.855 1.00 96.50 189 ASP A CA 1
ATOM 1478 C C . ASP A 1 189 ? 3.736 -3.772 -16.378 1.00 96.50 189 ASP A C 1
ATOM 1480 O O . ASP A 1 189 ? 2.791 -3.318 -15.725 1.00 96.50 189 ASP A O 1
ATOM 1484 N N . LYS A 1 190 ? 3.838 -5.069 -16.669 1.00 96.69 190 LYS A N 1
ATOM 1485 C CA . LYS A 1 190 ? 2.849 -6.064 -16.243 1.00 96.69 190 LYS A CA 1
ATOM 1486 C C . LYS A 1 190 ? 2.745 -6.221 -14.724 1.00 96.69 190 LYS A C 1
ATOM 1488 O O . LYS A 1 190 ? 1.691 -6.627 -14.245 1.00 96.69 190 LYS A O 1
ATOM 1493 N N . PHE A 1 191 ? 3.802 -5.909 -13.969 1.00 97.25 191 PHE A N 1
ATOM 1494 C CA . PHE A 1 191 ? 3.807 -6.055 -12.509 1.00 97.25 191 PHE A CA 1
ATOM 1495 C C . PHE A 1 191 ? 2.949 -4.990 -11.832 1.00 97.25 191 PHE A C 1
ATOM 1497 O O . PHE A 1 191 ? 2.413 -5.226 -10.753 1.00 97.25 191 PHE A O 1
ATOM 1504 N N . ILE A 1 192 ? 2.773 -3.852 -12.502 1.00 97.62 192 ILE A N 1
ATOM 1505 C CA . ILE A 1 192 ? 1.827 -2.812 -12.110 1.00 97.62 192 ILE A CA 1
ATOM 1506 C C . ILE A 1 192 ? 0.461 -3.059 -12.757 1.00 97.62 192 ILE A C 1
ATOM 1508 O O . ILE A 1 192 ? -0.553 -2.983 -12.072 1.00 97.62 192 ILE A O 1
ATOM 1512 N N . ALA A 1 193 ? 0.401 -3.415 -14.044 1.00 97.12 193 ALA A N 1
ATOM 1513 C CA . ALA A 1 193 ? -0.875 -3.566 -14.742 1.00 97.12 193 ALA A CA 1
ATOM 1514 C C . ALA A 1 193 ? -1.741 -4.717 -14.189 1.00 97.12 193 ALA A C 1
ATOM 1516 O O . ALA A 1 193 ? -2.913 -4.513 -13.882 1.00 97.12 193 ALA A O 1
ATOM 1517 N N . VAL A 1 194 ? -1.182 -5.921 -14.024 1.00 95.44 194 VAL A N 1
ATOM 1518 C CA . VAL A 1 194 ? -1.966 -7.131 -13.704 1.00 95.44 194 VAL A CA 1
ATOM 1519 C C . VAL A 1 194 ? -2.675 -7.055 -12.342 1.00 95.44 194 VAL A C 1
ATOM 1521 O O . VAL A 1 194 ? -3.882 -7.300 -12.305 1.00 95.44 194 VAL A O 1
ATOM 1524 N N . PRO A 1 195 ? -2.019 -6.677 -11.226 1.00 95.50 195 PRO A N 1
ATOM 1525 C CA . PRO A 1 195 ? -2.708 -6.561 -9.937 1.00 95.50 195 PRO A CA 1
ATOM 1526 C C . PRO A 1 195 ? -3.820 -5.509 -9.945 1.00 95.50 195 PRO A C 1
ATOM 1528 O O . PRO A 1 195 ? -4.821 -5.654 -9.247 1.00 95.50 195 PRO A O 1
ATOM 1531 N N . ASN A 1 196 ? -3.679 -4.466 -10.765 1.00 96.94 196 ASN A N 1
ATOM 1532 C CA . ASN A 1 196 ? -4.687 -3.420 -10.885 1.00 96.94 196 ASN A CA 1
ATOM 1533 C C . ASN A 1 196 ? -5.923 -3.864 -11.683 1.00 96.94 196 ASN A C 1
ATOM 1535 O O . ASN A 1 196 ? -7.015 -3.380 -11.401 1.00 96.94 196 ASN A O 1
ATOM 1539 N N . VAL A 1 197 ? -5.815 -4.849 -12.585 1.00 95.88 197 VAL A N 1
ATOM 1540 C CA . VAL A 1 197 ? -7.000 -5.512 -13.171 1.00 95.88 197 VAL A CA 1
ATOM 1541 C C . VAL A 1 197 ? -7.810 -6.219 -12.086 1.00 95.88 197 VAL A C 1
ATOM 1543 O O . VAL A 1 197 ? -9.034 -6.103 -12.039 1.00 95.88 197 VAL A O 1
ATOM 1546 N N . VAL A 1 198 ? -7.123 -6.920 -11.180 1.00 93.38 198 VAL A N 1
ATOM 1547 C CA . VAL A 1 198 ? -7.762 -7.583 -10.036 1.00 93.38 198 VAL A CA 1
ATOM 1548 C C . VAL A 1 198 ? -8.439 -6.540 -9.143 1.00 93.38 198 VAL A C 1
ATOM 1550 O O . VAL A 1 198 ? -9.616 -6.687 -8.822 1.00 93.38 198 VAL A O 1
ATOM 1553 N N . GLY A 1 199 ? -7.747 -5.444 -8.820 1.00 93.00 199 GLY A N 1
ATOM 1554 C CA . GLY A 1 199 ? -8.315 -4.339 -8.043 1.00 93.00 199 GLY A CA 1
ATOM 1555 C C . GLY A 1 199 ? -9.540 -3.697 -8.687 1.00 93.00 199 GLY A C 1
ATOM 1556 O O . GLY A 1 199 ? -10.530 -3.446 -8.001 1.00 93.00 199 GLY A O 1
ATOM 1557 N N . PHE A 1 200 ? -9.520 -3.505 -10.006 1.00 93.62 200 PHE A N 1
ATOM 1558 C CA . PHE A 1 200 ? -10.672 -3.017 -10.757 1.00 93.62 200 PHE A CA 1
ATOM 1559 C C . PHE A 1 200 ? -11.864 -3.974 -10.632 1.00 93.62 200 PHE A C 1
ATOM 1561 O O . PHE A 1 200 ? -12.962 -3.542 -10.285 1.00 93.62 200 PHE A O 1
ATOM 1568 N N . ALA A 1 201 ? -11.648 -5.278 -10.830 1.00 93.62 201 ALA A N 1
ATOM 1569 C CA . ALA A 1 201 ? -12.699 -6.287 -10.695 1.00 93.62 201 ALA A CA 1
ATOM 1570 C C . ALA A 1 201 ? -13.301 -6.315 -9.278 1.00 93.62 201 ALA A C 1
ATOM 1572 O O . ALA A 1 201 ? -14.524 -6.363 -9.127 1.00 93.62 201 ALA A O 1
ATOM 1573 N N . PHE A 1 202 ? -12.463 -6.220 -8.240 1.00 89.94 202 PHE A N 1
ATOM 1574 C CA . PHE A 1 202 ? -12.926 -6.097 -6.856 1.00 89.94 202 PHE A CA 1
ATOM 1575 C C . PHE A 1 202 ? -13.750 -4.830 -6.636 1.00 89.94 202 PHE A C 1
ATOM 1577 O O . PHE A 1 202 ? -14.822 -4.905 -6.039 1.00 89.94 202 PHE A O 1
ATOM 1584 N N . GLY A 1 203 ? -13.298 -3.688 -7.151 1.00 91.44 203 GLY A N 1
ATOM 1585 C CA . GLY A 1 203 ? -14.025 -2.427 -7.051 1.00 91.44 203 GLY A CA 1
ATOM 1586 C C . GLY A 1 203 ? -15.412 -2.495 -7.698 1.00 91.44 203 GLY A C 1
ATOM 1587 O O . GLY A 1 203 ? -16.404 -2.111 -7.076 1.00 91.44 203 GLY A O 1
ATOM 1588 N N . ILE A 1 204 ? -15.517 -3.063 -8.904 1.00 93.44 204 ILE A N 1
ATOM 1589 C CA . ILE A 1 204 ? -16.812 -3.291 -9.566 1.00 93.44 204 ILE A CA 1
ATOM 1590 C C . ILE A 1 204 ? -17.703 -4.198 -8.713 1.00 93.44 204 ILE A C 1
ATOM 1592 O O . ILE A 1 204 ? -18.866 -3.873 -8.470 1.00 93.44 204 ILE A O 1
ATOM 1596 N N . ALA A 1 205 ? -17.157 -5.295 -8.184 1.00 93.00 205 ALA A N 1
ATOM 1597 C CA . ALA A 1 205 ? -17.906 -6.189 -7.310 1.00 93.00 205 ALA A CA 1
ATOM 1598 C C . ALA A 1 205 ? -18.398 -5.484 -6.028 1.00 93.00 205 ALA A C 1
ATOM 1600 O O . ALA A 1 205 ? -19.516 -5.748 -5.579 1.00 93.00 205 ALA A O 1
ATOM 1601 N N . GLN A 1 206 ? -17.613 -4.562 -5.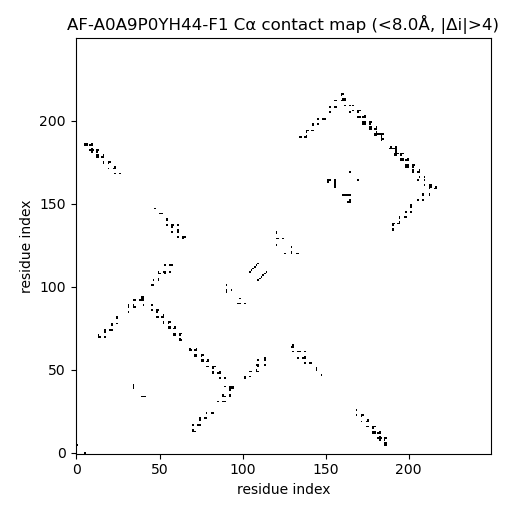456 1.00 92.62 206 GLN A N 1
ATOM 1602 C CA . GLN A 1 206 ? -18.032 -3.730 -4.323 1.00 92.62 206 GLN A CA 1
ATOM 1603 C C . GLN A 1 206 ? -19.215 -2.825 -4.688 1.00 92.62 2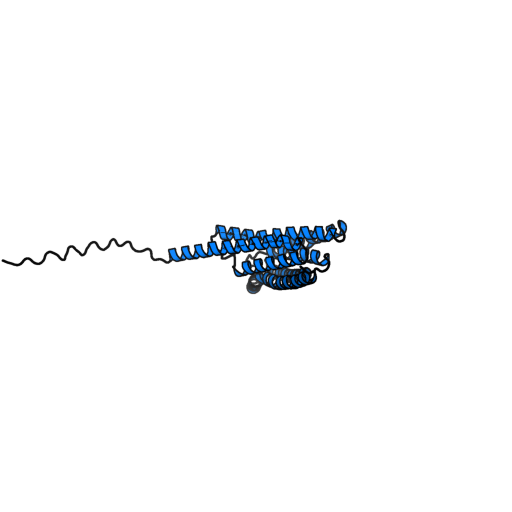06 GLN A C 1
ATOM 1605 O O . GLN A 1 206 ? -20.188 -2.783 -3.936 1.00 92.62 206 GLN A O 1
ATOM 1610 N N . ILE A 1 207 ? -19.194 -2.166 -5.854 1.00 92.44 207 ILE A N 1
ATOM 1611 C CA . ILE A 1 207 ? -20.326 -1.346 -6.322 1.00 92.44 207 ILE A CA 1
ATOM 1612 C C . ILE A 1 207 ? -21.580 -2.201 -6.517 1.00 92.44 207 ILE A C 1
ATOM 1614 O O . ILE A 1 207 ? -22.645 -1.843 -6.013 1.00 92.44 207 ILE A O 1
ATOM 1618 N N . CYS A 1 208 ? -21.471 -3.346 -7.195 1.00 92.12 208 CYS A N 1
ATOM 1619 C CA . CYS A 1 208 ? -22.615 -4.230 -7.422 1.00 92.12 208 CYS A CA 1
ATOM 1620 C C . CYS A 1 208 ? -23.251 -4.697 -6.103 1.00 92.12 208 CYS A C 1
ATOM 1622 O O . CYS A 1 208 ? -24.475 -4.683 -5.960 1.00 92.12 208 CYS A O 1
ATOM 1624 N N . LEU A 1 209 ? -22.433 -5.078 -5.115 1.00 91.38 209 LEU A N 1
ATOM 1625 C CA . LEU A 1 209 ? -22.926 -5.452 -3.787 1.00 91.38 209 LEU A CA 1
ATOM 1626 C C . LEU A 1 209 ? -23.555 -4.268 -3.050 1.00 91.38 209 LEU A C 1
ATOM 1628 O O . LEU A 1 209 ? -24.581 -4.446 -2.391 1.00 91.38 209 LEU A O 1
ATOM 1632 N N . TYR A 1 210 ? -22.960 -3.079 -3.158 1.00 90.31 210 TYR A N 1
ATOM 1633 C CA . TYR A 1 210 ? -23.486 -1.872 -2.537 1.00 90.31 210 TYR A CA 1
ATOM 1634 C C . TYR A 1 210 ? -24.893 -1.550 -3.052 1.00 90.31 210 TYR A C 1
ATOM 1636 O O . TYR A 1 210 ? -25.801 -1.359 -2.243 1.00 90.31 210 TYR A O 1
ATOM 1644 N N . LEU A 1 211 ? -25.093 -1.542 -4.375 1.00 90.38 211 LEU A N 1
ATOM 1645 C CA . LEU A 1 211 ? -26.395 -1.266 -4.992 1.00 90.38 211 LEU A CA 1
ATOM 1646 C C . LEU A 1 211 ? -27.449 -2.282 -4.532 1.00 90.38 211 LEU A C 1
ATOM 1648 O O . LEU A 1 211 ? -28.471 -1.894 -3.968 1.00 90.38 211 LEU A O 1
ATOM 1652 N N . LYS A 1 212 ? -27.128 -3.579 -4.626 1.00 91.00 212 LYS A N 1
ATOM 1653 C CA . LYS A 1 212 ? -28.034 -4.671 -4.244 1.00 91.00 212 LYS A CA 1
ATOM 1654 C C . LYS A 1 212 ? -28.520 -4.586 -2.793 1.00 91.00 212 LYS A C 1
ATOM 1656 O O . LYS A 1 212 ? -29.700 -4.782 -2.517 1.00 91.00 212 LYS A O 1
ATOM 1661 N N . TYR A 1 213 ? -27.621 -4.342 -1.838 1.00 87.69 213 TYR A N 1
ATOM 1662 C CA . TYR A 1 213 ? -27.989 -4.355 -0.415 1.00 87.69 213 TYR A CA 1
ATOM 1663 C C . TYR A 1 213 ? -28.475 -3.003 0.114 1.00 87.69 213 TYR A C 1
ATOM 1665 O O . TYR A 1 213 ? -29.170 -2.964 1.130 1.00 87.69 213 TYR A O 1
ATOM 1673 N N . LYS A 1 214 ? -28.174 -1.893 -0.570 1.00 84.31 214 LYS A N 1
ATOM 1674 C CA . LYS A 1 214 ? -28.773 -0.589 -0.255 1.00 84.31 214 LYS A CA 1
ATOM 1675 C C . LYS A 1 214 ? -30.268 -0.569 -0.566 1.00 84.31 214 LYS A C 1
ATOM 1677 O O . LYS A 1 214 ? -31.028 -0.000 0.214 1.00 84.31 214 LYS A O 1
ATOM 1682 N N . GLU A 1 215 ? -30.678 -1.185 -1.669 1.00 75.94 215 GLU A N 1
ATOM 1683 C CA . GLU A 1 215 ? -32.085 -1.283 -2.078 1.00 75.94 215 GLU A CA 1
ATOM 1684 C C . GLU A 1 215 ? -32.882 -2.196 -1.145 1.00 75.94 215 GLU A C 1
ATOM 1686 O O . GLU A 1 215 ? -33.875 -1.755 -0.575 1.00 75.94 215 GLU A O 1
ATOM 1691 N N . SER A 1 216 ? -32.364 -3.390 -0.843 1.00 71.50 216 SER A N 1
ATOM 1692 C CA . SER A 1 216 ? -33.005 -4.318 0.104 1.00 71.50 216 SER A CA 1
ATOM 1693 C C . SER A 1 216 ? -33.229 -3.704 1.496 1.00 71.50 216 SER A C 1
ATOM 1695 O O . SER A 1 216 ? -34.264 -3.935 2.122 1.00 71.50 216 SER A O 1
ATOM 1697 N N . LYS A 1 217 ? -32.300 -2.862 1.982 1.00 70.75 217 LYS A N 1
ATOM 1698 C CA . LYS A 1 217 ? -32.497 -2.128 3.242 1.00 70.75 217 LYS A CA 1
ATOM 1699 C C . LYS A 1 217 ? -33.658 -1.131 3.144 1.00 70.75 217 LYS A C 1
ATOM 1701 O O . LYS A 1 217 ? -34.429 -1.037 4.095 1.00 70.75 217 LYS A O 1
ATOM 1706 N N . LYS A 1 218 ? -33.793 -0.408 2.025 1.00 70.50 218 LYS A N 1
ATOM 1707 C CA . LYS A 1 218 ? -34.897 0.54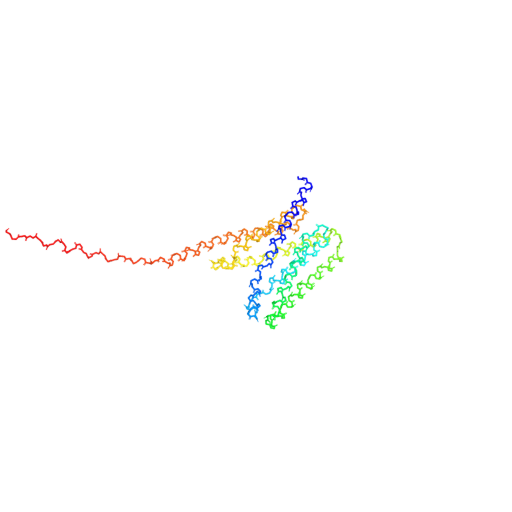5 1.807 1.00 70.50 218 LYS A CA 1
ATOM 1708 C C . LYS A 1 218 ? -36.254 -0.158 1.756 1.00 70.50 218 LYS A C 1
ATOM 1710 O O . LYS A 1 218 ? -37.182 0.322 2.392 1.00 70.50 218 LYS A O 1
ATOM 1715 N N . GLU A 1 219 ? -36.350 -1.294 1.069 1.00 70.25 219 GLU A N 1
ATOM 1716 C CA . GLU A 1 219 ? -37.578 -2.105 1.021 1.00 70.25 219 GLU A CA 1
ATOM 1717 C C . GLU A 1 219 ? -37.977 -2.584 2.421 1.00 70.25 219 GLU A C 1
ATOM 1719 O O . GLU A 1 219 ? -39.089 -2.326 2.869 1.00 70.25 219 GLU A O 1
ATOM 1724 N N . SER A 1 220 ? -37.031 -3.149 3.180 1.00 70.25 220 SER A N 1
ATOM 1725 C CA . SER A 1 220 ? -37.307 -3.634 4.539 1.00 70.25 220 SER A CA 1
ATOM 1726 C C . SER A 1 220 ? -37.717 -2.537 5.532 1.00 70.25 220 SER A C 1
ATOM 1728 O O . SER A 1 220 ? -38.447 -2.813 6.483 1.00 70.25 220 SER A O 1
ATOM 1730 N N . ASP A 1 221 ? -37.235 -1.303 5.346 1.00 71.69 221 ASP A N 1
ATOM 1731 C CA . ASP A 1 221 ? -37.573 -0.164 6.208 1.00 71.69 221 ASP A CA 1
ATOM 1732 C C . ASP A 1 221 ? -38.915 0.469 5.801 1.00 71.69 221 ASP A C 1
ATOM 1734 O O . ASP A 1 221 ? -39.651 0.956 6.658 1.00 71.69 221 ASP A O 1
ATOM 1738 N N . ASN A 1 222 ? -39.273 0.406 4.513 1.00 69.69 222 ASN A N 1
ATOM 1739 C CA . ASN A 1 222 ? -40.587 0.814 4.014 1.00 69.69 222 ASN A CA 1
ATOM 1740 C C . ASN A 1 222 ? -41.691 -0.165 4.449 1.00 69.69 222 ASN A C 1
ATOM 1742 O O . ASN A 1 222 ? -42.726 0.282 4.940 1.00 69.69 222 ASN A O 1
ATOM 1746 N N . ASP A 1 223 ? -41.448 -1.479 4.386 1.00 66.88 223 ASP A N 1
ATOM 1747 C CA . ASP A 1 223 ? -42.401 -2.502 4.851 1.00 66.88 223 ASP A CA 1
ATOM 1748 C C . ASP A 1 223 ? -42.670 -2.416 6.361 1.00 66.88 223 ASP A C 1
ATOM 1750 O O . ASP A 1 223 ? -43.766 -2.724 6.826 1.00 66.88 223 ASP A O 1
ATOM 1754 N N . ARG A 1 224 ? -41.687 -1.963 7.152 1.00 64.69 224 ARG A N 1
ATOM 1755 C CA . ARG A 1 224 ? -41.854 -1.742 8.601 1.00 64.69 224 ARG A CA 1
ATOM 1756 C C . ARG A 1 224 ? -42.598 -0.453 8.948 1.00 64.69 224 ARG A C 1
ATOM 1758 O O . ARG A 1 224 ? -43.104 -0.353 10.063 1.00 64.69 224 ARG A O 1
ATOM 1765 N N . LYS A 1 225 ? -42.633 0.532 8.045 1.00 61.06 225 LYS A N 1
ATOM 1766 C CA . LYS A 1 225 ? -43.276 1.841 8.261 1.00 61.06 225 LYS A CA 1
ATOM 1767 C C . LYS A 1 225 ? -44.687 1.932 7.681 1.00 61.06 225 LYS A C 1
ATOM 1769 O O . LYS A 1 225 ? -45.381 2.901 7.973 1.00 61.06 225 LYS A O 1
ATOM 1774 N N . SER A 1 226 ? -45.123 0.947 6.897 1.00 42.59 226 SER A N 1
ATOM 1775 C CA . SER A 1 226 ? -46.519 0.851 6.474 1.00 42.59 226 SER A CA 1
ATOM 1776 C C . SER A 1 226 ? -47.373 0.368 7.658 1.00 42.59 226 SER A C 1
ATOM 1778 O O . SER A 1 226 ? -47.051 -0.678 8.235 1.00 42.59 226 SER A O 1
ATOM 1780 N N . PRO A 1 227 ? -48.429 1.095 8.079 1.00 46.88 227 PRO A N 1
ATOM 1781 C CA . PRO A 1 227 ? -49.315 0.601 9.119 1.00 46.88 227 PRO A CA 1
ATOM 1782 C C . PRO A 1 227 ? -49.953 -0.689 8.609 1.00 46.88 227 PRO A C 1
ATOM 1784 O O . PRO A 1 227 ? -50.536 -0.713 7.526 1.00 46.88 227 PRO A O 1
ATOM 1787 N N . LYS A 1 228 ? -49.826 -1.775 9.382 1.00 44.88 228 LYS A N 1
ATOM 1788 C CA . LYS A 1 228 ? -50.635 -2.979 9.181 1.00 44.88 228 LYS A CA 1
ATOM 1789 C C . LYS A 1 228 ? -52.092 -2.529 9.181 1.00 44.88 228 LYS A C 1
ATOM 1791 O O . LYS A 1 228 ? -52.611 -2.197 10.241 1.00 44.88 228 LYS A O 1
ATOM 1796 N N . GLY A 1 229 ? -52.698 -2.470 7.997 1.00 40.94 229 GLY A N 1
ATOM 1797 C CA . GLY A 1 229 ? -54.108 -2.163 7.845 1.00 40.94 229 GLY A CA 1
ATOM 1798 C C . GLY A 1 229 ? -54.906 -3.092 8.745 1.00 40.94 229 GLY A C 1
ATOM 1799 O O . GLY A 1 229 ? -54.804 -4.317 8.626 1.00 40.94 229 GLY A O 1
ATOM 1800 N N . GLU A 1 230 ? -55.647 -2.495 9.673 1.00 38.75 230 GLU A N 1
ATOM 1801 C CA . GLU A 1 230 ? -56.762 -3.146 10.337 1.00 38.75 230 GLU A CA 1
ATOM 1802 C C . GLU A 1 230 ? -57.626 -3.787 9.252 1.00 38.75 230 GLU A C 1
ATOM 1804 O O . GLU A 1 230 ? -58.097 -3.131 8.320 1.00 38.75 230 GLU A O 1
ATOM 1809 N N . LYS A 1 231 ? -57.775 -5.109 9.335 1.00 39.97 231 LYS A N 1
ATOM 1810 C CA . LYS A 1 231 ? -58.788 -5.817 8.566 1.00 39.97 231 LYS A CA 1
ATOM 1811 C C . LYS A 1 231 ? -60.140 -5.265 9.013 1.00 39.97 231 LYS A C 1
ATOM 1813 O O . LYS A 1 231 ? -60.551 -5.499 10.145 1.00 39.97 231 LYS A O 1
ATOM 1818 N N . ASN A 1 232 ? -60.805 -4.532 8.125 1.00 41.53 232 ASN A N 1
ATOM 1819 C CA . ASN A 1 232 ? -62.207 -4.162 8.263 1.00 41.53 232 ASN A CA 1
ATOM 1820 C C . ASN A 1 232 ? -63.069 -5.436 8.331 1.00 41.53 232 ASN A C 1
ATOM 1822 O O . ASN A 1 232 ? -63.465 -5.972 7.301 1.00 41.53 232 ASN A O 1
ATOM 1826 N N . GLU A 1 233 ? -63.378 -5.894 9.543 1.00 44.28 233 GLU A N 1
ATOM 1827 C CA . GLU A 1 233 ? -64.521 -6.779 9.839 1.00 44.28 233 GLU A CA 1
ATOM 1828 C C . GLU A 1 233 ? -65.672 -6.009 10.522 1.00 44.28 233 GLU A C 1
ATOM 1830 O O . GLU A 1 233 ? -66.576 -6.593 11.107 1.00 44.28 233 GLU A O 1
ATOM 1835 N N . GLY A 1 234 ? -65.673 -4.676 10.433 1.00 41.19 234 GLY A N 1
ATOM 1836 C CA . GLY A 1 234 ? -66.632 -3.804 11.115 1.00 41.19 234 GLY A CA 1
ATOM 1837 C C . GLY A 1 234 ? -67.499 -2.965 10.182 1.00 41.19 234 GLY A C 1
ATOM 1838 O O . GLY A 1 234 ? -67.602 -1.765 10.395 1.00 41.19 234 GLY A O 1
ATOM 1839 N N . LEU A 1 235 ? -68.098 -3.543 9.137 1.00 41.19 235 LEU A N 1
ATOM 1840 C CA . LEU A 1 235 ? -69.191 -2.873 8.414 1.00 41.19 235 LEU A CA 1
ATOM 1841 C C . LEU A 1 235 ? -70.180 -3.883 7.815 1.00 41.19 235 LEU A C 1
ATOM 1843 O O . LEU A 1 235 ? -70.429 -3.911 6.616 1.00 41.19 235 LEU A O 1
ATOM 1847 N N . GLN A 1 236 ? -70.727 -4.745 8.674 1.00 44.72 236 GLN A N 1
ATOM 1848 C CA . GLN A 1 236 ? -71.921 -5.550 8.376 1.00 44.72 236 GLN A CA 1
ATOM 1849 C C . GLN A 1 236 ? -73.139 -5.152 9.227 1.00 44.72 236 GLN A C 1
ATOM 1851 O O . GLN A 1 236 ? -74.160 -5.828 9.202 1.00 44.72 236 GLN A O 1
ATOM 1856 N N . ILE A 1 237 ? -73.075 -4.035 9.958 1.00 45.22 237 ILE A N 1
ATOM 1857 C CA . ILE A 1 237 ? -74.166 -3.583 10.829 1.00 45.22 237 ILE A CA 1
ATOM 1858 C C . ILE A 1 237 ? -74.480 -2.125 10.490 1.00 45.22 237 ILE A C 1
ATOM 1860 O O . ILE A 1 237 ? -74.031 -1.224 11.183 1.00 45.22 237 ILE A O 1
ATOM 1864 N N . CYS A 1 238 ? -75.187 -1.885 9.385 1.00 44.06 238 CYS A N 1
ATOM 1865 C CA . CYS A 1 238 ? -75.962 -0.644 9.213 1.00 44.06 238 CYS A CA 1
ATOM 1866 C C . CYS A 1 238 ? -77.072 -0.728 8.151 1.00 44.06 238 CYS A C 1
ATOM 1868 O O . CYS A 1 238 ? -77.962 0.113 8.172 1.00 44.06 238 CYS A O 1
ATOM 1870 N N . ASP A 1 239 ? -77.122 -1.767 7.310 1.00 45.53 239 ASP A N 1
ATOM 1871 C CA . ASP A 1 239 ? -78.177 -1.886 6.284 1.00 45.53 239 ASP A CA 1
ATOM 1872 C C . ASP A 1 239 ? -79.445 -2.646 6.728 1.00 45.53 239 ASP A C 1
ATOM 1874 O O . ASP A 1 239 ? -80.336 -2.874 5.917 1.00 45.53 239 ASP A O 1
ATOM 1878 N N . GLN A 1 240 ? -79.589 -3.016 8.008 1.00 47.19 240 GLN A N 1
ATOM 1879 C CA . GLN A 1 240 ? -80.800 -3.702 8.505 1.00 47.19 240 GLN A CA 1
ATOM 1880 C C . GLN A 1 240 ? -81.755 -2.842 9.349 1.00 47.19 240 GLN A C 1
ATOM 1882 O O . GLN A 1 240 ? -82.773 -3.354 9.801 1.00 47.19 240 GLN A O 1
ATOM 1887 N N . VAL A 1 241 ? -81.497 -1.542 9.537 1.00 47.00 241 VAL A N 1
ATOM 1888 C CA . VAL A 1 241 ? -82.376 -0.676 10.362 1.00 47.00 241 VAL A CA 1
ATOM 1889 C C . VAL A 1 241 ? -83.165 0.355 9.534 1.00 47.00 241 VAL A C 1
ATOM 1891 O O . VAL A 1 241 ? -84.021 1.047 10.068 1.00 47.00 241 VAL A O 1
ATOM 1894 N N . ALA A 1 242 ? -82.975 0.425 8.211 1.00 48.31 242 ALA A N 1
ATOM 1895 C CA . ALA A 1 242 ? -83.608 1.446 7.363 1.00 48.31 242 ALA A CA 1
ATOM 1896 C C . ALA A 1 242 ? -84.760 0.945 6.465 1.00 48.31 242 ALA A C 1
ATOM 1898 O O . ALA A 1 242 ? -85.116 1.614 5.497 1.00 48.31 242 ALA A O 1
ATOM 1899 N N . SER A 1 243 ? -85.366 -0.212 6.755 1.00 48.03 243 SER A N 1
ATOM 1900 C CA . SER A 1 243 ? -86.490 -0.723 5.954 1.00 48.03 243 SER A CA 1
ATOM 1901 C C . SER A 1 243 ? -87.527 -1.497 6.771 1.00 48.03 243 SER A C 1
ATOM 1903 O O . SER A 1 243 ? -87.825 -2.644 6.456 1.00 48.03 243 SER A O 1
ATOM 1905 N N . HIS A 1 244 ? -88.082 -0.895 7.823 1.00 45.69 244 HIS A N 1
ATOM 1906 C CA . HIS A 1 244 ? -89.436 -1.243 8.272 1.00 45.69 244 HIS A CA 1
ATOM 1907 C C . HIS A 1 244 ? -90.014 -0.165 9.195 1.00 45.69 244 HIS A C 1
ATOM 1909 O O . HIS A 1 244 ? -90.267 -0.400 10.364 1.00 45.69 244 HIS A O 1
ATOM 1915 N N . ASP A 1 245 ? -90.224 1.034 8.656 1.00 47.34 245 ASP A N 1
ATOM 1916 C CA . ASP A 1 245 ? -91.190 1.975 9.232 1.00 47.34 245 ASP A CA 1
ATOM 1917 C C . ASP A 1 245 ? -91.769 2.843 8.111 1.00 47.34 245 ASP A C 1
ATOM 1919 O O . ASP A 1 245 ? -91.368 3.979 7.875 1.00 47.34 245 ASP A O 1
ATOM 1923 N N . ASN A 1 246 ? -92.661 2.228 7.329 1.00 41.62 246 ASN A N 1
ATOM 1924 C CA . ASN A 1 246 ? -93.775 2.917 6.680 1.00 41.62 246 ASN A CA 1
ATOM 1925 C C . ASN A 1 246 ? -94.742 1.894 6.063 1.00 41.62 246 ASN A C 1
ATOM 1927 O O . ASN A 1 246 ? -94.631 1.525 4.896 1.00 41.62 246 ASN A O 1
ATOM 1931 N N . SER A 1 247 ? -95.733 1.456 6.839 1.00 39.91 247 SER A N 1
ATOM 1932 C CA . SER A 1 247 ? -97.034 1.090 6.275 1.00 39.91 247 SER A CA 1
ATOM 1933 C C . SER A 1 247 ? -98.133 1.695 7.137 1.00 39.91 247 SER A C 1
ATOM 1935 O O . SER A 1 247 ? -98.365 1.281 8.273 1.00 39.91 247 SER A O 1
ATOM 1937 N N . HIS A 1 248 ? -98.759 2.719 6.567 1.00 41.09 248 HIS A N 1
ATOM 1938 C CA . HIS A 1 248 ? -99.929 3.413 7.066 1.00 41.09 248 HIS A CA 1
ATOM 1939 C C . HIS A 1 248 ? -101.128 2.482 7.290 1.00 41.09 248 HIS A C 1
ATOM 1941 O O . HIS A 1 248 ? -101.440 1.620 6.478 1.00 41.09 248 HIS A O 1
ATOM 1947 N N . ASN A 1 249 ? -101.829 2.793 8.374 1.00 38.50 249 ASN A N 1
ATOM 1948 C CA . ASN A 1 249 ? -103.280 2.859 8.526 1.00 38.50 249 ASN A CA 1
ATOM 1949 C C . ASN A 1 249 ? -104.069 3.073 7.203 1.00 38.50 249 ASN A C 1
ATOM 1951 O O . ASN A 1 249 ? -104.063 4.191 6.681 1.00 38.50 249 ASN A O 1
ATOM 1955 N N . ASN A 1 250 ? -104.722 2.022 6.686 1.00 40.41 250 ASN A N 1
ATOM 1956 C CA . ASN A 1 250 ? -106.125 1.957 6.214 1.00 40.41 250 ASN A CA 1
ATOM 1957 C C . ASN A 1 250 ? -106.433 0.572 5.626 1.00 40.41 250 ASN A C 1
ATOM 1959 O O . ASN A 1 250 ? -105.737 0.178 4.665 1.00 40.41 250 ASN A O 1
#

Nearest PDB structures (foldseek):
  5xpd-assembly1_A  TM=9.911E-01  e=1.312E-15  Arabidopsis thaliana
  5cth-assembly1_B  TM=9.535E-01  e=2.612E-12  Oryza sativa Japonica Group
  7zkw-assembly2_B  TM=7.420E-01  e=7.259E-04  Arabidopsis thaliana
  4rng-assembly4_C-2  TM=8.845E-01  e=1.377E-01  Thermodesulfovibrio yellowstonii DSM 11347

Solvent-accessible surface area (backbone atoms only — not comparable to full-atom values): 13442 Å² total; per-residue (Å²): 132,58,72,69,58,34,53,51,48,24,52,54,25,30,50,52,22,36,56,42,44,52,54,59,69,49,59,57,48,67,57,51,52,49,28,65,75,66,61,30,44,86,83,64,77,64,61,67,44,54,51,50,28,37,52,21,50,45,42,26,52,42,20,72,71,36,84,93,29,60,59,50,28,51,45,21,51,52,44,33,54,53,29,49,51,51,52,50,56,45,49,71,32,33,52,75,71,52,36,54,52,50,52,52,50,40,45,49,46,58,44,48,49,44,46,47,52,53,52,51,42,63,74,76,37,61,72,70,60,31,44,54,54,47,28,51,53,38,25,53,49,59,48,57,62,48,53,59,60,52,51,47,53,52,47,27,70,73,67,50,43,49,87,87,55,59,64,69,59,36,52,48,46,28,51,26,17,50,22,38,20,52,18,15,59,45,68,72,32,62,49,49,18,54,33,19,51,54,42,29,55,50,23,53,52,49,50,56,51,42,56,58,30,52,50,55,46,52,52,59,54,49,67,69,67,51,77,80,74,76,78,85,82,80,83,87,83,71,86,82,78,82,81,85,89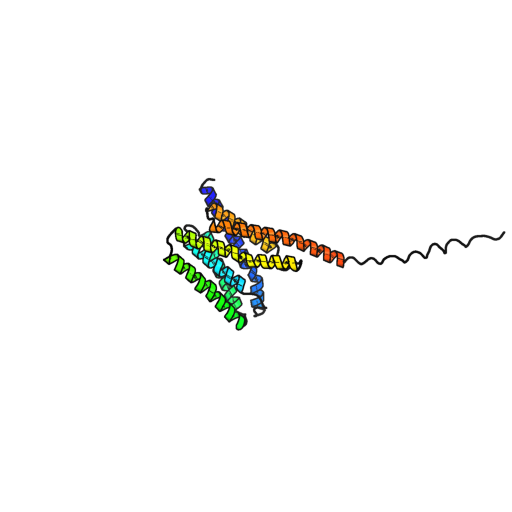,84,80,80,94,129

InterPro domains:
  IPR004316 Sugar transporter SWEET repeat [PF03083] (13-97)
  IPR004316 Sugar transporter SWEET repeat [PF03083] (133-218)
  IPR047664 Sugar transporter SWEET [PTHR10791] (19-226)

Radius of gyration: 29.11 Å; Cα contacts (8 Å, |Δi|>4): 226; chains: 1; bounding box: 129×27×58 Å

Mean predicted aligned error: 8.64 Å

pLDDT: mean 87.91, std 16.46, range [38.5, 98.69]

Foldseek 3Di:
DPLVVLVVLLCVLLVLLLVLLVVLLCPCVVVLVVCVVVLANPPPDLVLLLLQLLLLLLQLVLQVLDPPSVSSNVSSVVSNVSSVVSLVSSLRSYDPVVVVVSVVSNCVRVPVVSVCLVVVLVVVHDRPVSSVVSLVVSLVSLLVSCVVLVVLLVVCVVVLDCPVPDLVSLVS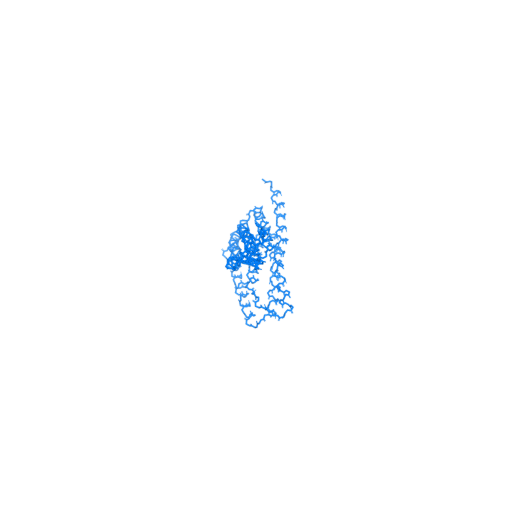QLSSLVSQLSSCVSVVNCSRNVSSVVSNVSSVVSVVSCVVSVVVVVVVVVVVPDPPDDDPPDPPPDVPPPPPPDDDDD

Organism: Cuscuta europaea (NCBI:txid41803)